Protein AF-A0A2L2YSW9-F1 (afdb_monomer)

Radius of gyration: 30.56 Å; Cα contacts (8 Å, |Δi|>4): 186; chains: 1; bounding box: 54×76×82 Å

Nearest PDB structures (foldseek):
  2oqb-assembly1_B  TM=3.984E-01  e=2.632E-01  Rattus norvegicus
  7ypu-assembly1_A  TM=4.331E-01  e=6.902E-01  Streptomyces lavendulae subsp. lavendulae
  4oo1-assembly1_A  TM=5.227E-01  e=3.305E+00  Saccharomyces cerevisiae S288C
  5okz-assembly1_g  TM=4.848E-01  e=4.467E+00  Saccharomyces cerevisiae S2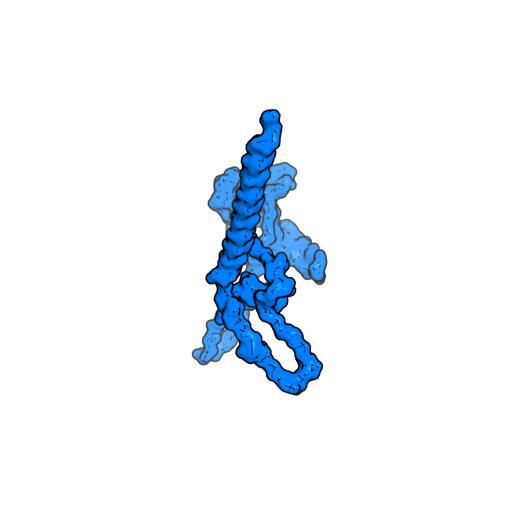88C
  5okz-assembly3_M  TM=4.855E-01  e=8.666E+00  Saccharomyces cerevisiae S288C

Solvent-accessible surface area (backbone atoms only — not comparable to full-atom values): 13646 Å² total; per-residue (Å²): 142,65,76,75,58,53,58,56,50,50,54,52,50,54,52,51,52,51,51,50,51,51,52,52,52,51,50,53,51,49,56,50,47,64,64,57,75,76,46,85,65,80,73,65,49,58,68,78,78,56,61,84,63,96,82,58,92,75,76,80,88,87,71,63,77,78,38,79,90,50,55,88,76,64,72,86,75,74,82,84,77,82,70,84,87,67,84,71,43,60,49,69,47,98,88,36,30,38,31,66,33,62,69,50,29,51,76,72,73,49,56,78,91,76,54,51,41,32,35,22,43,55,45,77,78,56,98,88,43,73,46,74,50,74,79,39,73,62,40,89,94,36,32,81,54,93,60,47,36,34,41,38,44,29,26,50,100,86,66,50,75,80,46,72,49,76,47,79,46,86,76,85,71,88,73,79,67,84,77,59,96,82,67,85,86,75,91,82,84,87,84,87,76,82,94,68,52,70,54,54,41,54,70,76,38,53,83,77,70,109

Structure (mmCIF, N/CA/C/O backbone):
data_AF-A0A2L2YSW9-F1
#
_entry.id   AF-A0A2L2YSW9-F1
#
loop_
_atom_site.group_PDB
_atom_site.id
_atom_site.type_symbol
_atom_site.label_atom_id
_atom_site.label_alt_id
_atom_site.label_comp_id
_atom_site.label_asym_id
_atom_site.label_entity_id
_atom_site.label_seq_id
_atom_site.pdbx_PDB_ins_code
_atom_site.Cartn_x
_atom_site.Cartn_y
_atom_site.Cartn_z
_atom_site.occupancy
_atom_site.B_iso_or_equiv
_atom_site.auth_seq_id
_atom_site.auth_comp_id
_atom_site.auth_asym_id
_atom_site.auth_atom_id
_atom_site.pdbx_PDB_model_num
ATOM 1 N N . MET A 1 1 ? -5.307 52.238 -57.934 1.00 49.94 1 MET A N 1
ATOM 2 C CA . MET A 1 1 ? -4.487 52.369 -56.704 1.00 49.94 1 MET A CA 1
ATOM 3 C C . MET A 1 1 ? -4.610 51.153 -55.755 1.00 49.94 1 MET A C 1
ATOM 5 O O . MET A 1 1 ? -4.386 51.302 -54.567 1.00 49.94 1 MET A O 1
ATOM 9 N N . PHE A 1 2 ? -4.887 49.930 -56.247 1.00 52.72 2 PHE A N 1
ATOM 10 C CA . PHE A 1 2 ? -5.103 48.742 -55.385 1.00 52.72 2 PHE A CA 1
ATOM 11 C C . PHE A 1 2 ? -3.984 47.675 -55.437 1.00 52.72 2 PHE A C 1
ATOM 13 O O . PHE A 1 2 ? -3.803 46.922 -54.486 1.00 52.72 2 PHE A O 1
ATOM 20 N N . ALA A 1 3 ? -3.151 47.644 -56.484 1.00 54.22 3 ALA A N 1
ATOM 21 C CA . ALA A 1 3 ? -2.161 46.572 -56.685 1.00 54.22 3 ALA A CA 1
ATOM 22 C C . ALA A 1 3 ? -0.927 46.626 -55.751 1.00 54.22 3 ALA A C 1
ATOM 24 O O . ALA A 1 3 ? -0.241 45.622 -55.561 1.00 54.22 3 ALA A O 1
ATOM 25 N N . ARG A 1 4 ? -0.622 47.787 -55.151 1.00 53.97 4 ARG A N 1
ATOM 26 C CA . ARG A 1 4 ? 0.590 47.981 -54.323 1.00 53.97 4 ARG A CA 1
ATOM 27 C C . ARG A 1 4 ? 0.416 47.497 -52.876 1.00 53.97 4 ARG A C 1
ATOM 29 O O . ARG A 1 4 ? 1.408 47.202 -52.216 1.00 53.97 4 ARG A O 1
ATOM 36 N N . SER A 1 5 ? -0.831 47.384 -52.412 1.00 63.12 5 SER A N 1
ATOM 37 C CA . SER A 1 5 ? -1.176 46.894 -51.069 1.00 63.12 5 SER A CA 1
ATOM 38 C C . SER A 1 5 ? -1.061 45.367 -50.978 1.00 63.12 5 SER A C 1
ATOM 40 O O . SER A 1 5 ? -0.523 44.826 -50.014 1.00 63.12 5 SER A O 1
ATOM 42 N N . TRP A 1 6 ? -1.451 44.664 -52.045 1.00 65.38 6 TRP A N 1
ATOM 43 C CA . TRP A 1 6 ? -1.539 43.204 -52.035 1.00 65.38 6 TRP A CA 1
ATOM 44 C C . TRP A 1 6 ? -0.172 42.509 -52.007 1.00 65.38 6 TRP A C 1
ATOM 46 O O . TRP A 1 6 ? 0.003 41.522 -51.302 1.00 65.38 6 TRP A O 1
ATOM 56 N N . LYS A 1 7 ? 0.841 43.081 -52.677 1.00 75.12 7 LYS A N 1
ATOM 57 C CA . LYS A 1 7 ? 2.224 42.573 -52.612 1.00 75.12 7 LYS A CA 1
ATOM 58 C C . LYS A 1 7 ? 2.823 42.687 -51.208 1.00 75.12 7 LYS A C 1
ATOM 60 O O . LYS A 1 7 ? 3.501 41.769 -50.767 1.00 75.12 7 LYS A O 1
ATOM 65 N N . LYS A 1 8 ? 2.553 43.786 -50.492 1.00 77.31 8 LYS A N 1
ATOM 66 C CA . LYS A 1 8 ? 3.005 43.949 -49.100 1.00 77.31 8 LYS A CA 1
ATOM 67 C C . LYS A 1 8 ? 2.305 42.950 -48.181 1.00 77.31 8 LYS A C 1
ATOM 69 O O . LYS A 1 8 ? 2.959 42.344 -47.344 1.00 77.31 8 LYS A O 1
ATOM 74 N N . TRP A 1 9 ? 1.005 42.747 -48.376 1.00 79.12 9 TRP A N 1
ATOM 75 C CA . TRP A 1 9 ? 0.229 41.776 -47.609 1.00 79.12 9 TRP A CA 1
ATOM 76 C C . TRP A 1 9 ? 0.709 40.333 -47.837 1.00 79.12 9 TRP A C 1
ATOM 78 O O . TRP A 1 9 ? 0.943 39.616 -46.872 1.00 79.12 9 TRP A O 1
ATOM 88 N N . MET A 1 10 ? 0.981 39.943 -49.087 1.00 81.19 10 MET A N 1
ATOM 89 C CA . MET A 1 10 ? 1.541 38.627 -49.432 1.00 81.19 10 MET A CA 1
ATOM 90 C C . MET A 1 10 ? 2.895 38.367 -48.759 1.00 81.19 10 MET A C 1
ATOM 92 O O . MET A 1 10 ? 3.096 37.292 -48.204 1.00 81.19 10 MET A O 1
ATOM 96 N N . VAL A 1 11 ? 3.801 39.355 -48.746 1.00 86.50 11 VAL A N 1
ATOM 97 C CA . VAL A 1 11 ? 5.114 39.226 -48.084 1.00 86.50 11 VAL A CA 1
ATOM 98 C C . VAL A 1 11 ? 4.958 39.026 -46.573 1.00 86.50 11 VAL A C 1
ATOM 100 O O . VAL A 1 11 ? 5.616 38.160 -45.995 1.00 86.50 11 VAL A O 1
ATOM 103 N N . TRP A 1 12 ? 4.045 39.768 -45.939 1.00 87.50 12 TRP A N 1
ATOM 104 C CA . TRP A 1 12 ? 3.737 39.598 -44.517 1.00 87.50 12 TRP A CA 1
ATOM 105 C C . TRP A 1 12 ? 3.139 38.226 -44.206 1.00 87.50 12 TRP A C 1
ATOM 107 O O . TRP A 1 12 ? 3.541 37.609 -43.222 1.00 87.50 12 TRP A O 1
ATOM 117 N N . VAL A 1 13 ? 2.247 37.715 -45.059 1.00 88.69 13 VAL A N 1
ATOM 118 C CA . VAL A 1 13 ? 1.671 36.372 -44.903 1.00 88.69 13 VAL A CA 1
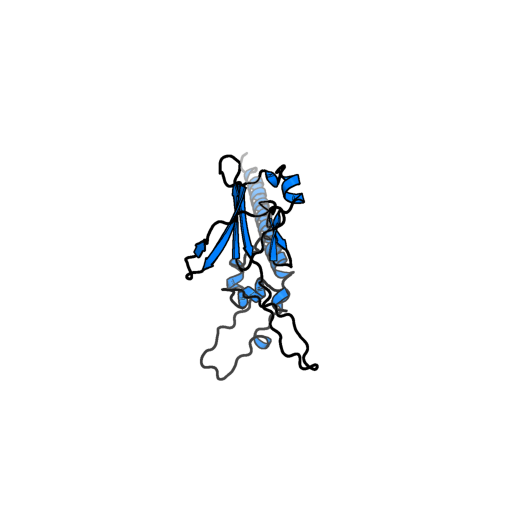ATOM 119 C C . VAL A 1 13 ? 2.756 35.302 -45.023 1.00 88.69 13 VAL A C 1
ATOM 121 O O . VAL A 1 13 ? 2.861 34.467 -44.132 1.00 88.69 13 VAL A O 1
ATOM 124 N N . THR A 1 14 ? 3.623 35.359 -46.042 1.00 87.94 14 THR A N 1
ATOM 125 C CA . THR A 1 14 ? 4.707 34.371 -46.204 1.00 87.94 14 THR A CA 1
ATOM 126 C C . THR A 1 14 ? 5.713 34.397 -45.055 1.00 87.94 14 THR A C 1
ATOM 128 O O . THR A 1 14 ? 6.215 33.354 -44.632 1.00 87.94 14 THR A O 1
ATOM 131 N N . PHE A 1 15 ? 5.996 35.586 -44.518 1.00 92.62 15 PHE A N 1
ATOM 132 C CA . PHE A 1 15 ? 6.890 35.742 -43.377 1.00 92.62 15 PHE A CA 1
ATOM 133 C C . PHE A 1 15 ? 6.254 35.183 -42.100 1.00 92.62 15 PHE A C 1
ATOM 135 O O . PHE A 1 15 ? 6.895 34.426 -41.374 1.00 92.62 15 PHE A O 1
ATOM 142 N N . ALA A 1 16 ? 4.968 35.469 -41.873 1.00 90.69 16 ALA A N 1
ATOM 143 C CA . ALA A 1 16 ? 4.219 34.938 -40.742 1.00 90.69 16 ALA A CA 1
ATOM 144 C C . ALA A 1 16 ? 4.103 33.406 -40.794 1.00 90.69 16 ALA A C 1
ATOM 146 O O . ALA A 1 16 ? 4.338 32.759 -39.777 1.00 90.69 16 ALA A O 1
ATOM 147 N N . THR A 1 17 ? 3.821 32.809 -41.960 1.00 91.50 17 THR A N 1
ATOM 148 C CA . THR A 1 17 ? 3.765 31.343 -42.104 1.00 91.50 17 THR A CA 1
ATOM 149 C C . THR A 1 17 ? 5.134 30.690 -41.917 1.00 91.50 17 THR A C 1
ATOM 151 O O . THR A 1 17 ? 5.236 29.639 -41.292 1.00 91.50 17 THR A O 1
ATOM 154 N N . SER A 1 18 ? 6.209 31.311 -42.411 1.00 93.94 18 SER A N 1
ATOM 155 C CA . SER A 1 18 ? 7.569 30.804 -42.190 1.00 93.94 18 SER A CA 1
ATOM 156 C C . SER A 1 18 ? 7.927 30.820 -40.699 1.00 93.94 18 SER A C 1
ATOM 158 O O . SER A 1 18 ? 8.368 29.811 -40.152 1.00 93.94 18 SER A O 1
ATOM 160 N N . ILE A 1 19 ? 7.620 31.915 -39.998 1.00 93.75 19 ILE A N 1
ATOM 161 C CA . ILE A 1 19 ? 7.839 32.021 -38.551 1.00 93.75 19 ILE A CA 1
ATOM 162 C C . ILE A 1 19 ? 7.016 30.989 -37.778 1.00 93.75 19 ILE A C 1
ATOM 164 O O . ILE A 1 19 ? 7.560 30.332 -36.893 1.00 93.75 19 ILE A O 1
ATOM 168 N N . THR A 1 20 ? 5.733 30.800 -38.097 1.00 90.62 20 THR A N 1
ATOM 169 C CA . THR A 1 20 ? 4.913 29.811 -37.384 1.00 90.62 20 THR A CA 1
ATOM 170 C C . THR A 1 20 ? 5.403 28.390 -37.630 1.00 90.62 20 THR A C 1
ATOM 172 O O . THR A 1 20 ? 5.497 27.624 -36.673 1.00 90.62 20 THR A O 1
ATOM 175 N N . THR A 1 21 ? 5.800 28.041 -38.860 1.00 91.75 21 THR A N 1
ATOM 176 C CA . THR A 1 21 ? 6.414 26.729 -39.127 1.00 91.75 21 THR A CA 1
ATOM 177 C C . THR A 1 21 ? 7.723 26.547 -38.362 1.00 91.75 21 THR A C 1
ATOM 179 O O . THR A 1 21 ? 7.891 25.508 -37.734 1.00 91.75 21 THR A O 1
ATOM 182 N N . LEU A 1 22 ? 8.599 27.557 -38.309 1.00 92.00 22 LEU A N 1
ATOM 183 C CA . LEU A 1 22 ? 9.840 27.515 -37.528 1.00 92.00 22 LEU A CA 1
ATOM 184 C C . LEU A 1 22 ? 9.583 27.366 -36.024 1.00 92.00 22 LEU A C 1
ATOM 186 O O . LEU A 1 22 ? 10.277 26.592 -35.370 1.00 92.00 22 LEU A O 1
ATOM 190 N N . ILE A 1 23 ? 8.576 28.048 -35.472 1.00 89.50 23 ILE A N 1
ATOM 191 C CA . ILE A 1 23 ? 8.189 27.911 -34.059 1.00 89.50 23 ILE A CA 1
ATOM 192 C C . ILE A 1 23 ? 7.649 26.504 -33.781 1.00 89.50 23 ILE A C 1
ATOM 194 O O . ILE A 1 23 ? 8.025 25.893 -32.781 1.00 89.50 23 ILE A O 1
ATOM 198 N N . LEU A 1 24 ? 6.803 25.965 -34.664 1.00 86.38 24 LEU A N 1
ATOM 199 C CA . LEU A 1 24 ? 6.282 24.602 -34.536 1.00 86.38 24 LEU A CA 1
ATOM 200 C C . LEU A 1 24 ? 7.405 23.560 -34.626 1.00 86.38 24 LEU A C 1
ATOM 202 O O . LEU A 1 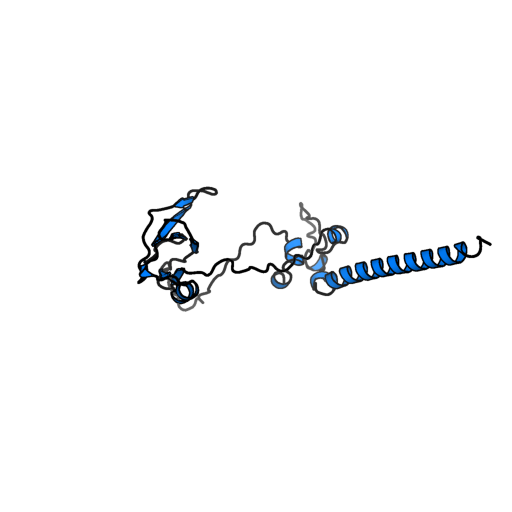24 ? 7.430 22.634 -33.818 1.00 86.38 24 LEU A O 1
ATOM 206 N N . LEU A 1 25 ? 8.363 23.742 -35.540 1.00 84.38 25 LEU A N 1
ATOM 207 C CA . LEU A 1 25 ? 9.528 22.865 -35.697 1.00 84.38 25 LEU A CA 1
ATOM 208 C C . LEU A 1 25 ? 10.485 22.968 -34.504 1.00 84.38 25 LEU A C 1
ATOM 210 O O . LEU A 1 25 ? 10.992 21.961 -34.021 1.00 84.38 25 LEU A O 1
ATOM 214 N N . HIS A 1 26 ? 10.708 24.172 -33.978 1.00 81.94 26 HIS A N 1
ATOM 215 C CA . HIS A 1 26 ? 11.532 24.368 -32.789 1.00 81.94 26 HIS A CA 1
ATOM 216 C C . HIS A 1 26 ? 10.891 23.732 -31.550 1.00 81.94 26 HIS A C 1
ATOM 218 O O . HIS A 1 26 ? 11.574 23.067 -30.773 1.00 81.94 26 HIS A O 1
ATOM 224 N N . ASN A 1 27 ? 9.574 23.880 -31.383 1.00 73.69 27 ASN A N 1
ATOM 225 C CA . ASN A 1 27 ? 8.848 23.269 -30.273 1.00 73.69 27 ASN A CA 1
ATOM 226 C C . ASN A 1 27 ? 8.794 21.741 -30.386 1.00 73.69 27 ASN A C 1
ATOM 228 O O . ASN A 1 27 ? 8.984 21.069 -29.372 1.00 73.69 27 ASN A O 1
ATOM 232 N N . SER A 1 28 ? 8.600 21.180 -31.584 1.00 69.88 28 SER A N 1
ATOM 233 C CA . SER A 1 28 ? 8.625 19.724 -31.782 1.00 69.88 28 SER A CA 1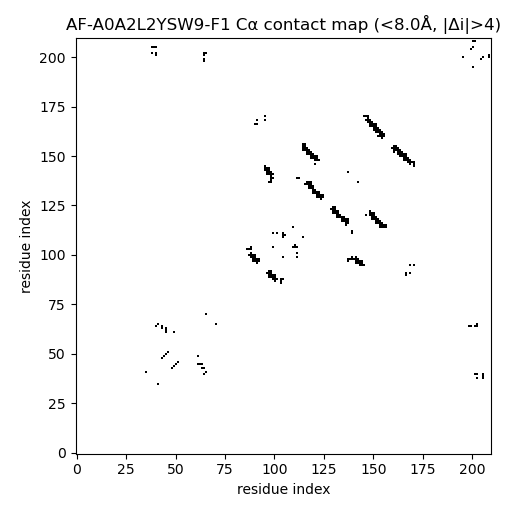
ATOM 234 C C . SER A 1 28 ? 10.018 19.140 -31.522 1.00 69.88 28 SER A C 1
ATOM 236 O O . SER A 1 28 ? 10.145 18.140 -30.814 1.00 69.88 28 SER A O 1
ATOM 238 N N . LEU A 1 29 ? 11.075 19.814 -31.989 1.00 67.00 29 LEU A N 1
ATOM 239 C CA . LEU A 1 29 ? 12.461 19.442 -31.700 1.00 67.00 29 LEU A CA 1
ATOM 240 C C . LEU A 1 29 ? 12.793 19.565 -30.207 1.00 67.00 29 LEU A C 1
ATOM 242 O O . LEU A 1 29 ? 13.495 18.713 -29.670 1.00 67.00 29 LEU A O 1
ATOM 246 N N . ARG A 1 30 ? 12.283 20.588 -29.510 1.00 61.78 30 ARG A N 1
ATOM 247 C CA . ARG A 1 30 ? 12.507 20.779 -28.068 1.00 61.78 30 ARG A CA 1
ATOM 248 C C . ARG A 1 30 ? 11.808 19.710 -27.225 1.00 61.78 30 ARG A C 1
ATOM 250 O O . ARG A 1 30 ? 12.421 19.210 -26.286 1.00 61.78 30 ARG A O 1
ATOM 257 N N . LEU A 1 31 ? 10.572 19.348 -27.577 1.00 58.72 31 LEU A N 1
ATOM 258 C CA . LEU A 1 31 ? 9.816 18.276 -26.919 1.00 58.72 31 LEU A CA 1
ATOM 259 C C . LEU A 1 31 ? 10.505 16.914 -27.107 1.00 58.72 31 LEU A C 1
ATOM 261 O O . LEU A 1 31 ? 10.657 16.155 -26.155 1.00 58.72 31 LEU A O 1
ATOM 265 N N . SER A 1 32 ? 10.993 16.645 -28.322 1.00 57.12 32 SER A N 1
ATOM 266 C CA . SER A 1 32 ? 11.820 15.471 -28.618 1.00 57.12 32 SER A CA 1
ATOM 267 C C . SER A 1 32 ? 13.107 15.476 -27.783 1.00 57.12 32 SER A C 1
ATOM 269 O O . SER A 1 32 ? 13.430 14.508 -27.098 1.00 57.12 32 SER A O 1
ATOM 271 N N . LYS A 1 33 ? 13.810 16.612 -27.733 1.00 51.66 33 LYS A N 1
ATOM 272 C CA . LYS A 1 33 ? 15.081 16.740 -27.015 1.00 51.66 33 LYS A CA 1
ATOM 273 C C . LYS A 1 33 ? 14.947 16.535 -25.497 1.00 51.66 33 LYS A C 1
ATOM 275 O O . LYS A 1 33 ? 15.837 15.923 -24.917 1.00 51.66 33 LYS A O 1
ATOM 280 N N . SER A 1 34 ? 13.859 16.967 -24.848 1.00 54.47 34 SER A N 1
ATOM 281 C CA . SER A 1 34 ? 13.664 16.681 -23.413 1.00 54.47 34 SER A CA 1
ATOM 282 C C . SER A 1 34 ? 13.397 15.202 -23.125 1.00 54.47 34 SER A C 1
ATOM 284 O O . SER A 1 34 ? 13.753 14.729 -22.056 1.00 54.47 34 SER A O 1
ATOM 286 N N . PHE A 1 35 ? 12.801 14.466 -24.067 1.00 55.91 35 PHE A N 1
ATOM 287 C CA . PHE A 1 35 ? 12.559 13.027 -23.929 1.00 55.91 35 PHE A CA 1
ATOM 288 C C . PHE A 1 35 ? 13.854 12.201 -24.032 1.00 55.91 35 PHE A C 1
ATOM 290 O O . PHE A 1 35 ? 14.035 11.226 -23.304 1.00 55.91 35 PHE A O 1
ATOM 297 N N . PHE A 1 36 ? 14.773 12.609 -24.913 1.00 52.19 36 PHE A N 1
ATOM 298 C CA . PHE A 1 36 ? 16.020 11.882 -25.158 1.00 52.19 36 PHE A CA 1
ATOM 299 C C . PHE A 1 36 ? 17.149 12.216 -24.170 1.00 52.19 36 PHE A C 1
ATOM 301 O O . PHE A 1 36 ? 17.983 11.364 -23.906 1.00 52.19 36 PHE A O 1
ATOM 308 N N . ILE A 1 37 ? 17.206 13.417 -23.588 1.00 49.22 37 ILE A N 1
ATOM 309 C CA . ILE A 1 37 ? 18.370 13.823 -22.772 1.00 49.22 37 ILE A CA 1
ATOM 310 C C . ILE A 1 37 ? 18.473 13.102 -21.412 1.00 49.22 37 ILE A C 1
ATOM 312 O O . ILE A 1 37 ? 19.562 13.053 -20.852 1.00 49.22 37 ILE A O 1
ATOM 316 N N . GLU A 1 38 ? 17.398 12.502 -20.895 1.00 54.47 38 GLU A N 1
ATOM 317 C CA . GLU A 1 38 ? 17.393 11.924 -19.537 1.00 54.47 38 GLU A CA 1
ATOM 318 C C . GLU A 1 38 ? 17.326 10.383 -19.497 1.00 54.47 38 GLU A C 1
ATOM 320 O O . GLU A 1 38 ? 17.317 9.792 -18.420 1.00 54.47 38 GLU A O 1
ATOM 325 N N . ASN A 1 39 ? 17.297 9.708 -20.654 1.00 59.47 39 ASN A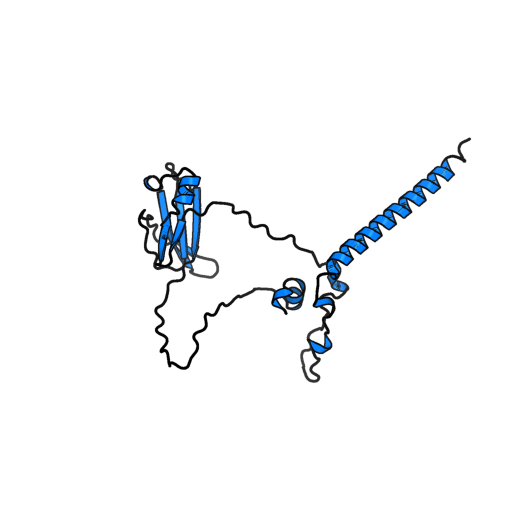 N 1
ATOM 326 C CA . ASN A 1 39 ? 17.226 8.246 -20.721 1.00 59.47 39 ASN A CA 1
ATOM 327 C C . ASN A 1 39 ? 18.591 7.628 -21.050 1.00 59.47 39 ASN A C 1
ATOM 329 O O . ASN A 1 39 ? 18.991 7.544 -22.211 1.00 59.47 39 ASN A O 1
ATOM 333 N N . ASP A 1 40 ? 19.259 7.087 -20.030 1.00 59.06 40 ASP A N 1
ATOM 334 C CA . ASP A 1 40 ? 20.516 6.325 -20.156 1.00 59.06 40 ASP A CA 1
ATOM 335 C C . ASP A 1 40 ? 20.416 5.089 -21.076 1.00 59.06 40 ASP A C 1
ATOM 337 O O . ASP A 1 40 ? 21.419 4.481 -21.443 1.00 59.06 40 ASP A O 1
ATOM 341 N N . PHE A 1 41 ? 19.2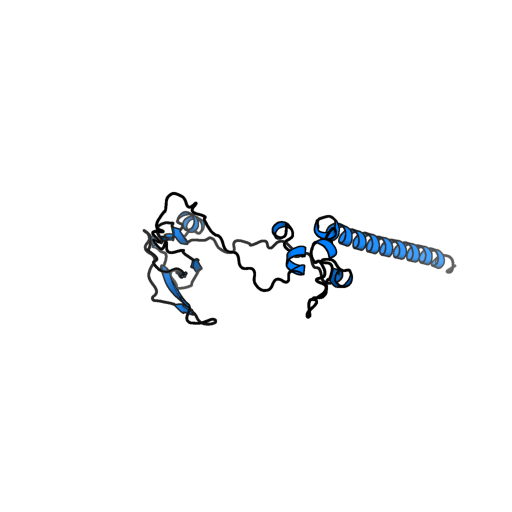02 4.733 -21.491 1.00 64.75 41 PHE A N 1
ATOM 342 C CA . PHE A 1 41 ? 18.886 3.611 -22.371 1.00 64.75 41 PHE A CA 1
ATOM 343 C C . PHE A 1 41 ? 18.914 3.947 -23.865 1.00 64.75 41 PHE A C 1
ATOM 345 O O . PHE A 1 41 ? 18.616 3.090 -24.692 1.00 64.75 41 PHE A O 1
ATOM 352 N N . LEU A 1 42 ? 19.323 5.161 -24.237 1.00 65.06 42 LEU A N 1
ATOM 353 C CA . LEU A 1 42 ? 19.751 5.457 -25.609 1.00 65.06 42 LEU A CA 1
ATOM 354 C C . LEU A 1 42 ? 20.963 4.623 -26.050 1.00 65.06 42 LEU A C 1
ATOM 356 O O . LEU A 1 42 ? 21.154 4.417 -27.243 1.00 65.06 42 LEU A O 1
ATOM 360 N N . TYR A 1 43 ? 21.756 4.127 -25.095 1.00 69.06 43 TYR A N 1
ATOM 361 C CA . TYR A 1 43 ? 22.930 3.280 -25.334 1.00 69.06 43 TYR A CA 1
ATOM 362 C C . TYR A 1 43 ? 22.614 1.780 -25.257 1.00 69.06 43 TYR A C 1
ATOM 364 O O . TYR A 1 43 ? 23.510 0.966 -25.034 1.00 69.06 43 TYR A O 1
ATOM 372 N N . TYR A 1 44 ? 21.341 1.405 -25.403 1.00 82.31 44 TYR A N 1
ATOM 373 C CA . TYR A 1 44 ? 20.915 0.015 -25.359 1.00 82.31 44 TYR A CA 1
ATOM 374 C C . TYR A 1 44 ? 21.455 -0.761 -26.569 1.00 82.31 44 TYR A C 1
ATOM 376 O O . TYR A 1 44 ? 20.937 -0.665 -27.683 1.00 82.31 44 TYR A O 1
ATOM 384 N N . ASP A 1 45 ? 22.505 -1.550 -26.350 1.00 87.31 45 ASP A N 1
ATOM 385 C CA . ASP A 1 45 ? 23.083 -2.401 -27.386 1.00 87.31 45 ASP A CA 1
ATOM 386 C C . ASP A 1 45 ? 22.366 -3.752 -27.419 1.00 87.31 45 ASP A C 1
ATOM 388 O O . ASP A 1 45 ? 22.627 -4.641 -26.607 1.00 87.31 45 ASP A O 1
ATOM 392 N N . LEU A 1 46 ? 21.492 -3.924 -28.413 1.00 88.00 46 LEU A N 1
ATOM 393 C CA . LEU A 1 46 ? 20.772 -5.176 -28.640 1.00 88.00 46 LEU A CA 1
ATOM 394 C C . LEU A 1 46 ? 21.718 -6.382 -28.702 1.00 88.00 46 LEU 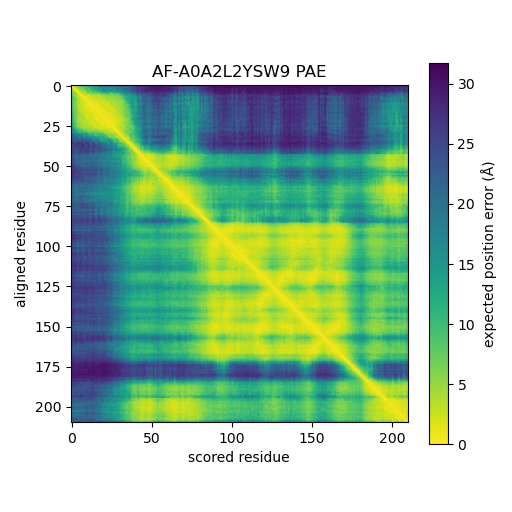A C 1
ATOM 396 O O . LEU A 1 46 ? 21.350 -7.455 -28.241 1.00 88.00 46 LEU A O 1
ATOM 400 N N . ASN A 1 47 ? 22.915 -6.266 -29.283 1.00 88.38 47 ASN A N 1
ATOM 401 C CA . ASN A 1 47 ? 23.824 -7.408 -29.457 1.00 88.38 47 ASN A CA 1
ATOM 402 C C . ASN A 1 47 ? 24.483 -7.843 -28.156 1.00 88.38 47 ASN A C 1
ATOM 404 O O . ASN A 1 47 ? 24.756 -9.031 -27.986 1.00 88.38 47 ASN A O 1
ATOM 408 N N . LYS A 1 48 ? 24.705 -6.894 -27.249 1.00 88.56 48 LYS A N 1
ATOM 409 C CA . LYS A 1 48 ? 25.246 -7.158 -25.921 1.00 88.56 48 LYS A CA 1
ATOM 410 C C . LYS A 1 48 ? 24.166 -7.653 -24.962 1.00 88.56 48 LYS A C 1
ATOM 412 O O . LYS A 1 48 ? 24.377 -8.637 -24.262 1.00 88.56 48 LYS A O 1
ATOM 417 N N . GLU A 1 49 ? 23.025 -6.973 -24.938 1.00 86.19 49 GLU A N 1
ATOM 418 C CA . GLU A 1 49 ? 21.940 -7.220 -23.983 1.00 86.19 49 GLU A CA 1
ATOM 419 C C . GLU A 1 49 ? 21.053 -8.407 -24.396 1.00 86.19 49 GLU A C 1
ATOM 421 O O . GLU A 1 49 ? 20.473 -9.084 -23.550 1.00 86.19 49 GLU A O 1
ATOM 426 N N . GLU A 1 50 ? 20.938 -8.666 -25.702 1.00 86.88 50 GLU A N 1
ATOM 427 C CA . GLU A 1 50 ? 20.108 -9.725 -26.286 1.00 86.88 50 GLU A CA 1
ATOM 428 C C . GLU A 1 50 ? 20.873 -10.483 -27.387 1.00 86.88 50 GLU A C 1
ATOM 430 O O . GLU A 1 50 ? 20.554 -10.357 -28.575 1.00 86.88 50 GLU A O 1
ATOM 435 N N . PRO A 1 51 ? 21.912 -11.261 -27.046 1.00 87.25 51 PRO A N 1
ATOM 436 C CA . PRO A 1 51 ? 22.694 -11.986 -28.039 1.00 87.25 51 PRO A CA 1
ATOM 437 C C . PRO A 1 51 ? 21.850 -13.050 -28.758 1.00 87.25 51 PRO A C 1
ATOM 439 O O . PRO A 1 51 ? 21.066 -13.781 -28.152 1.00 87.25 51 PRO A O 1
ATOM 442 N N . ILE A 1 52 ? 22.038 -13.173 -30.076 1.00 85.62 52 ILE A N 1
ATOM 443 C CA . ILE A 1 52 ? 21.345 -14.189 -30.878 1.00 85.62 52 ILE A CA 1
ATOM 444 C C . ILE A 1 52 ? 21.911 -15.570 -30.548 1.00 85.62 52 ILE A C 1
ATOM 446 O O . ILE A 1 52 ? 23.099 -15.835 -30.749 1.00 85.62 52 ILE A O 1
ATOM 450 N N . THR A 1 53 ? 21.038 -16.489 -30.140 1.00 86.31 53 THR A N 1
ATOM 451 C CA . THR A 1 53 ? 21.404 -17.896 -29.959 1.00 86.31 53 THR A CA 1
ATOM 452 C C . THR A 1 53 ? 21.166 -18.660 -31.261 1.00 86.31 53 THR A C 1
ATOM 454 O O . THR A 1 53 ? 20.026 -18.868 -31.673 1.00 86.31 53 THR A O 1
ATOM 457 N N . LYS A 1 54 ? 22.252 -19.097 -31.915 1.00 81.12 54 LYS A N 1
ATOM 458 C CA . LYS A 1 54 ? 22.241 -19.638 -33.291 1.00 81.12 54 LYS A CA 1
ATOM 459 C C . LYS A 1 54 ? 21.391 -20.904 -33.512 1.00 81.12 54 LYS A C 1
ATOM 461 O O . LYS A 1 54 ? 21.086 -21.200 -34.658 1.00 81.12 54 LYS A O 1
ATOM 466 N N . ASN A 1 55 ? 20.957 -21.593 -32.452 1.00 85.81 55 ASN A N 1
ATOM 467 C CA . ASN A 1 55 ? 20.198 -22.852 -32.532 1.00 85.81 55 ASN A CA 1
ATOM 468 C C . ASN A 1 55 ? 18.833 -22.807 -31.817 1.00 85.81 55 ASN A C 1
ATOM 470 O O . ASN A 1 55 ? 18.276 -23.853 -31.489 1.00 85.81 55 ASN A O 1
ATOM 474 N N . GLN A 1 56 ? 18.291 -21.620 -31.531 1.00 86.06 56 GLN A N 1
ATOM 475 C CA . GLN A 1 56 ? 16.945 -21.524 -30.963 1.00 86.06 56 GLN A CA 1
ATOM 476 C 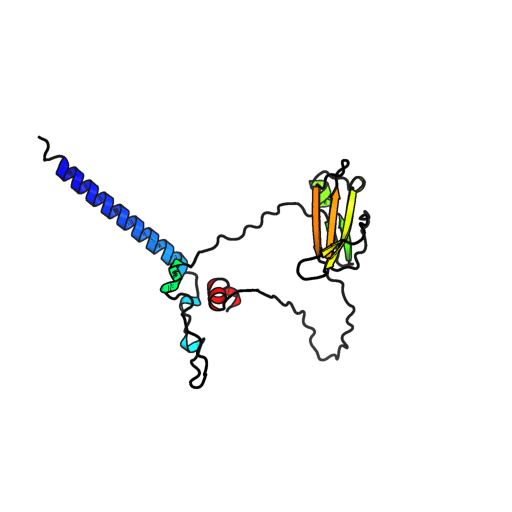C . GLN A 1 56 ? 15.875 -21.660 -32.049 1.00 86.06 56 GLN A C 1
ATOM 478 O O . GLN A 1 56 ? 15.919 -20.974 -33.068 1.00 86.06 56 GLN A O 1
ATOM 483 N N . THR A 1 57 ? 14.899 -22.535 -31.803 1.00 86.12 57 THR A N 1
ATOM 484 C CA . THR A 1 57 ? 13.733 -22.759 -32.673 1.00 86.12 57 THR A CA 1
ATOM 485 C C . THR A 1 57 ? 12.750 -21.592 -32.641 1.00 86.12 57 THR A C 1
ATOM 487 O O . THR A 1 57 ? 12.117 -21.301 -33.651 1.00 86.12 57 THR A O 1
ATOM 490 N N . CYS A 1 58 ? 12.641 -20.900 -31.502 1.00 85.44 58 CYS A N 1
ATOM 491 C CA . CYS A 1 58 ? 11.854 -19.681 -31.350 1.00 85.44 58 CYS A CA 1
ATOM 492 C C . CYS A 1 58 ? 12.794 -18.491 -31.148 1.00 85.44 58 CYS A C 1
ATOM 494 O O . CYS A 1 58 ? 13.476 -18.404 -30.127 1.00 85.44 58 CYS A O 1
ATOM 496 N N . GLN A 1 59 ? 12.833 -17.585 -32.125 1.00 83.25 59 GLN A N 1
ATOM 497 C CA . GLN A 1 59 ? 13.570 -16.329 -32.025 1.00 83.25 59 GLN A CA 1
ATOM 498 C C . GLN A 1 59 ? 12.583 -15.193 -31.779 1.00 83.25 59 GLN A C 1
ATOM 500 O O . GLN A 1 59 ? 11.749 -14.880 -32.629 1.00 83.25 59 GLN A O 1
ATOM 505 N N . LEU A 1 60 ? 12.679 -14.583 -30.600 1.00 83.12 60 LEU A N 1
ATOM 506 C CA . LEU A 1 60 ? 11.913 -13.387 -30.276 1.00 83.12 60 LEU A CA 1
ATOM 507 C C . LEU A 1 60 ? 12.406 -12.205 -31.128 1.00 83.12 60 LEU A C 1
ATOM 509 O O . LEU A 1 60 ? 13.614 -12.077 -31.356 1.00 83.12 60 LEU A O 1
ATOM 513 N N . PRO A 1 61 ? 11.502 -11.324 -31.591 1.00 85.75 61 PRO A N 1
ATOM 514 C CA . PRO A 1 61 ? 11.897 -10.121 -32.303 1.00 85.75 61 PRO A CA 1
ATOM 515 C C . PRO A 1 61 ? 12.687 -9.199 -31.369 1.00 85.75 61 PRO A C 1
ATOM 517 O O . PRO A 1 61 ? 12.230 -8.844 -30.283 1.00 85.75 61 PRO A O 1
ATOM 520 N N . ARG A 1 62 ? 13.876 -8.800 -31.821 1.00 88.69 62 ARG A N 1
ATOM 521 C CA . ARG A 1 62 ? 14.789 -7.909 -31.099 1.00 88.69 62 ARG A CA 1
ATOM 522 C C . ARG A 1 62 ? 14.515 -6.479 -31.533 1.00 88.69 62 ARG A C 1
ATOM 524 O O . ARG A 1 62 ? 14.940 -6.065 -32.610 1.00 88.69 62 ARG A O 1
ATOM 531 N N . VAL A 1 63 ? 13.756 -5.752 -30.722 1.00 88.12 63 VAL A N 1
ATOM 532 C CA . VAL A 1 63 ? 13.345 -4.374 -31.011 1.00 88.12 63 VAL A CA 1
ATOM 533 C C . VAL A 1 63 ? 13.998 -3.448 -30.001 1.00 88.12 63 VAL A C 1
ATOM 535 O O . VAL A 1 63 ? 13.924 -3.681 -28.795 1.00 88.12 63 VAL A O 1
ATOM 538 N N . HIS A 1 64 ? 14.629 -2.381 -30.491 1.00 89.12 64 HIS A N 1
ATOM 539 C CA . HIS A 1 64 ? 15.239 -1.389 -29.618 1.00 89.12 64 HIS A CA 1
ATOM 540 C C . HIS A 1 64 ? 14.162 -0.765 -28.702 1.00 89.12 64 HIS A C 1
ATOM 542 O O . HIS A 1 64 ? 13.084 -0.410 -29.190 1.00 89.12 64 HIS A O 1
ATOM 548 N N . PRO A 1 65 ? 14.413 -0.575 -27.390 1.00 87.38 65 PRO A N 1
ATOM 549 C CA . PRO A 1 65 ? 13.424 -0.003 -26.476 1.00 87.38 65 PRO A CA 1
ATOM 550 C C . PRO A 1 65 ? 12.883 1.363 -26.911 1.00 87.38 65 PRO A C 1
ATOM 552 O O . PRO A 1 65 ? 11.768 1.698 -26.531 1.00 87.38 65 PRO A O 1
ATOM 555 N N . PHE A 1 66 ? 13.627 2.116 -27.724 1.00 86.12 66 PHE A N 1
ATOM 556 C CA . PHE A 1 66 ? 13.227 3.401 -28.315 1.00 86.12 66 PHE A CA 1
ATOM 557 C C . PHE A 1 66 ? 13.209 3.357 -29.847 1.00 86.12 66 PHE A C 1
ATOM 559 O O . PHE A 1 66 ? 13.645 4.301 -30.501 1.00 86.12 66 PHE A O 1
ATOM 566 N N . ASP A 1 67 ? 12.792 2.232 -30.428 1.00 87.88 67 ASP A N 1
ATOM 567 C CA . ASP A 1 67 ? 12.638 2.114 -31.877 1.00 87.88 67 ASP A CA 1
ATOM 568 C C . ASP A 1 67 ? 11.748 3.248 -32.435 1.00 87.88 67 ASP A C 1
ATOM 570 O O . ASP A 1 67 ? 10.705 3.544 -31.840 1.00 87.88 67 ASP A O 1
ATOM 574 N N . PRO A 1 68 ? 12.109 3.891 -33.564 1.00 86.56 68 PRO A N 1
ATOM 575 C CA . PRO A 1 68 ? 11.345 5.004 -34.125 1.00 86.56 68 PRO A CA 1
ATOM 576 C C . PRO A 1 68 ? 9.856 4.712 -34.331 1.00 86.56 68 PRO A C 1
ATOM 578 O O . PRO A 1 68 ? 9.035 5.619 -34.191 1.00 86.56 68 PRO A O 1
ATOM 581 N N . SER A 1 69 ? 9.501 3.456 -34.619 1.00 87.69 69 SER A N 1
ATOM 582 C CA . SER A 1 69 ? 8.116 3.029 -34.837 1.00 87.69 69 SER A CA 1
ATOM 583 C C . SER A 1 69 ? 7.222 3.185 -33.607 1.00 87.69 69 SER A C 1
ATOM 585 O O . SER A 1 69 ? 6.007 3.310 -33.761 1.00 87.69 69 SER A O 1
ATOM 587 N N . ILE A 1 70 ? 7.797 3.207 -32.398 1.00 84.81 70 ILE A N 1
ATOM 588 C CA . ILE A 1 70 ? 7.028 3.276 -31.153 1.00 84.81 70 ILE A CA 1
ATOM 589 C C . ILE A 1 70 ? 7.038 4.658 -30.490 1.00 84.81 70 ILE A C 1
ATOM 591 O O . ILE A 1 70 ? 6.239 4.903 -29.588 1.00 84.81 70 ILE A O 1
ATOM 595 N N . LEU A 1 71 ? 7.933 5.560 -30.914 1.00 82.94 71 LEU A N 1
ATOM 596 C CA . LEU A 1 71 ? 8.175 6.843 -30.241 1.00 82.94 71 LEU A CA 1
ATOM 597 C C . LEU A 1 71 ? 6.921 7.716 -30.157 1.00 82.94 71 LEU A C 1
ATOM 599 O O . LEU A 1 71 ? 6.722 8.414 -29.169 1.00 82.94 71 LEU A O 1
ATOM 603 N N . THR A 1 72 ? 6.059 7.652 -31.171 1.00 84.19 72 THR A N 1
ATOM 604 C CA . THR A 1 72 ? 4.794 8.397 -31.213 1.00 84.19 72 THR A CA 1
ATOM 605 C C . THR A 1 72 ? 3.779 7.921 -30.175 1.00 84.19 72 THR A C 1
ATOM 607 O O . THR A 1 72 ? 2.882 8.681 -29.820 1.00 84.19 72 THR A O 1
ATOM 610 N N . TYR A 1 73 ? 3.922 6.693 -29.670 1.00 83.38 73 TYR A N 1
ATOM 611 C CA . TYR A 1 73 ? 3.056 6.112 -28.642 1.00 83.38 73 TYR A CA 1
ATOM 612 C C . TYR A 1 73 ? 3.631 6.259 -27.229 1.00 83.38 73 TYR A C 1
ATOM 614 O O . TYR A 1 73 ? 2.966 5.908 -26.255 1.00 83.38 73 TYR A O 1
ATOM 622 N N . LEU A 1 74 ? 4.861 6.764 -27.090 1.00 82.12 74 LEU A N 1
ATOM 623 C CA . LEU A 1 74 ? 5.465 7.004 -25.786 1.00 82.12 74 LEU A CA 1
ATOM 624 C C . LEU A 1 74 ? 4.940 8.315 -25.204 1.00 82.12 74 LEU A C 1
ATOM 626 O O . LEU A 1 74 ? 5.208 9.402 -25.711 1.00 82.12 74 LEU A O 1
ATOM 630 N N . THR A 1 75 ? 4.204 8.207 -24.103 1.00 77.25 75 THR A N 1
ATOM 631 C CA . THR A 1 75 ? 3.675 9.355 -23.368 1.00 77.25 75 THR A CA 1
ATOM 632 C C . THR A 1 75 ? 4.384 9.502 -22.034 1.00 77.25 75 THR A C 1
ATOM 634 O O . THR A 1 75 ? 4.447 8.559 -21.245 1.00 77.25 75 THR A O 1
ATOM 637 N N . ILE A 1 76 ? 4.873 10.708 -21.743 1.00 73.62 76 ILE A N 1
ATOM 638 C CA . ILE A 1 76 ? 5.379 11.030 -20.409 1.00 73.62 76 ILE A CA 1
ATOM 639 C C . ILE A 1 76 ? 4.174 11.188 -19.489 1.00 73.62 76 ILE A C 1
ATOM 641 O O . ILE A 1 76 ? 3.411 12.155 -19.585 1.00 73.62 76 ILE A O 1
ATOM 645 N N . ASN A 1 77 ? 4.007 10.225 -18.590 1.00 73.75 77 ASN A N 1
ATOM 646 C CA . ASN A 1 77 ? 2.986 10.313 -17.564 1.00 73.75 77 ASN A CA 1
ATOM 647 C C . ASN A 1 77 ? 3.395 11.377 -16.545 1.00 73.75 77 ASN A C 1
ATOM 649 O O . ASN A 1 77 ? 4.533 11.414 -16.076 1.00 73.75 77 ASN A O 1
ATOM 653 N N . LYS A 1 78 ? 2.455 12.261 -16.200 1.00 81.12 78 LYS A N 1
ATOM 654 C CA . LYS A 1 78 ? 2.663 13.213 -15.106 1.00 81.12 78 LYS A CA 1
ATOM 655 C C . LYS A 1 78 ? 2.874 12.434 -13.804 1.00 81.12 78 LYS A C 1
ATOM 657 O O . LYS A 1 78 ? 2.252 11.382 -13.638 1.00 81.12 78 LYS A O 1
ATOM 662 N N . PRO A 1 79 ? 3.701 12.946 -12.875 1.00 80.50 79 PRO A N 1
ATOM 663 C CA . PRO A 1 79 ? 3.870 12.306 -11.582 1.00 80.50 79 PRO A CA 1
ATOM 664 C C . PRO A 1 79 ? 2.509 12.139 -10.906 1.00 80.50 79 PRO A C 1
ATOM 666 O O . PRO A 1 79 ? 1.670 13.048 -10.914 1.00 80.50 79 PRO A O 1
ATOM 669 N N . ILE A 1 80 ? 2.293 10.955 -10.338 1.00 80.75 80 ILE A N 1
ATOM 670 C CA . ILE A 1 80 ? 1.097 10.667 -9.558 1.00 80.75 80 ILE A CA 1
ATOM 671 C C . ILE A 1 80 ? 1.239 11.425 -8.239 1.00 80.75 80 ILE A C 1
ATOM 673 O O . ILE A 1 80 ? 1.931 10.992 -7.324 1.00 80.75 80 ILE A O 1
ATOM 677 N N . ASN A 1 81 ? 0.580 12.577 -8.148 1.00 83.81 81 ASN A N 1
ATOM 678 C CA . ASN A 1 81 ? 0.457 13.304 -6.893 1.00 83.81 81 ASN A CA 1
ATOM 679 C C . ASN A 1 81 ? -0.714 12.719 -6.100 1.00 83.81 81 ASN A C 1
ATOM 681 O O . ASN A 1 81 ? -1.867 13.128 -6.276 1.00 83.81 81 ASN A O 1
ATOM 685 N N . CYS A 1 82 ? -0.415 11.750 -5.236 1.00 79.12 82 CYS A N 1
ATOM 686 C CA . CYS A 1 82 ? -1.366 11.227 -4.263 1.00 79.12 82 CYS A CA 1
ATOM 687 C C . CYS A 1 82 ? -1.733 12.341 -3.276 1.00 79.12 82 CYS A C 1
ATOM 689 O O . CYS A 1 82 ? -0.959 12.672 -2.383 1.00 79.12 82 CYS A O 1
ATOM 691 N N . LYS A 1 83 ? -2.910 12.949 -3.442 1.00 79.94 83 LYS A N 1
ATOM 692 C CA . LYS A 1 83 ? -3.472 13.824 -2.409 1.00 79.94 83 LYS A CA 1
ATOM 693 C C . LYS A 1 83 ? -3.991 12.937 -1.284 1.00 79.94 83 LYS A C 1
ATOM 695 O O . LYS A 1 83 ? -4.822 12.069 -1.553 1.00 79.94 83 LYS A O 1
ATOM 700 N N . GLU A 1 84 ? -3.543 13.166 -0.055 1.00 74.69 84 GLU A N 1
ATOM 701 C CA . GLU A 1 84 ? -4.180 12.578 1.124 1.00 74.69 84 GLU A CA 1
ATOM 702 C C . GLU A 1 84 ? -5.632 13.063 1.164 1.00 74.69 84 GLU A C 1
ATOM 704 O O . GLU A 1 84 ? -5.911 14.234 1.416 1.00 74.69 84 GLU A O 1
ATOM 709 N N . ARG A 1 85 ? -6.569 12.184 0.792 1.00 70.19 85 ARG A N 1
ATOM 710 C CA . ARG A 1 85 ? -7.988 12.553 0.693 1.00 70.19 85 ARG A CA 1
ATOM 711 C C . ARG A 1 85 ? -8.642 12.656 2.067 1.00 70.19 85 ARG A C 1
ATOM 713 O O . ARG A 1 85 ? -9.591 13.417 2.214 1.00 70.19 85 ARG A O 1
ATOM 720 N N . PHE A 1 86 ? -8.136 11.910 3.048 1.00 79.81 86 PHE A N 1
ATOM 721 C CA . PHE A 1 86 ? -8.692 11.830 4.394 1.00 79.81 86 PHE A CA 1
ATOM 722 C C . PHE A 1 86 ? -7.572 11.609 5.410 1.00 79.81 86 PHE A C 1
ATOM 724 O O . PHE A 1 86 ? -6.619 10.884 5.133 1.00 79.81 86 PHE A O 1
ATOM 731 N N . VAL A 1 87 ? -7.705 12.218 6.590 1.00 87.94 87 VAL A N 1
ATOM 732 C CA . VAL A 1 87 ? -6.772 12.005 7.700 1.00 87.94 87 VAL A CA 1
ATOM 733 C C . VAL A 1 87 ? -7.007 10.612 8.284 1.00 87.94 87 VAL A C 1
ATOM 735 O O . VAL A 1 87 ? -8.136 10.240 8.607 1.00 87.94 87 VAL A O 1
ATOM 738 N N . THR A 1 88 ? -5.938 9.839 8.445 1.00 91.56 88 THR A N 1
ATOM 739 C CA . THR A 1 88 ? -5.997 8.495 9.024 1.00 91.56 88 THR A CA 1
ATOM 740 C C . THR A 1 88 ? -6.230 8.567 10.538 1.00 91.56 88 THR A C 1
ATOM 742 O O . THR A 1 88 ? -5.319 8.882 11.305 1.00 91.56 88 THR A O 1
ATOM 745 N N . ILE A 1 89 ? -7.460 8.275 10.979 1.00 94.44 89 ILE A N 1
ATOM 746 C CA . ILE A 1 89 ? -7.866 8.361 12.397 1.00 94.44 89 ILE A CA 1
ATOM 747 C C . ILE A 1 89 ? -7.712 7.053 13.182 1.00 94.44 89 ILE A C 1
ATOM 749 O O . ILE A 1 89 ? -7.907 7.048 14.395 1.00 94.44 89 ILE A O 1
ATOM 753 N N . THR A 1 90 ? -7.370 5.949 12.519 1.00 95.69 90 THR A N 1
ATOM 754 C CA . THR A 1 90 ? -7.086 4.658 13.164 1.00 95.69 90 THR A CA 1
ATOM 755 C C . THR A 1 90 ? -5.801 4.065 12.612 1.00 95.69 90 THR A C 1
ATOM 757 O O . THR A 1 90 ? -5.454 4.343 11.470 1.00 95.69 90 THR A O 1
ATOM 760 N N . PHE A 1 91 ? -5.092 3.277 13.409 1.00 95.12 91 PHE A N 1
ATOM 761 C CA . PHE A 1 91 ? -3.880 2.564 13.004 1.00 95.12 91 PHE A CA 1
ATOM 762 C C . PHE A 1 91 ? -3.741 1.282 13.827 1.00 95.12 91 PHE A C 1
ATOM 764 O O . PHE A 1 91 ? -4.350 1.170 14.892 1.00 95.12 91 PHE A O 1
ATOM 771 N N . ILE A 1 92 ? -2.957 0.326 13.337 1.00 94.94 92 ILE A N 1
ATOM 772 C CA . ILE A 1 92 ? -2.570 -0.869 14.092 1.00 94.94 92 ILE A CA 1
ATOM 773 C C . ILE A 1 92 ? -1.127 -0.662 14.557 1.00 94.94 92 ILE A C 1
ATOM 775 O O . ILE A 1 92 ? -0.292 -0.247 13.754 1.00 94.94 92 ILE A O 1
ATOM 779 N N . ASP A 1 93 ? -0.865 -0.853 15.849 1.00 92.12 93 ASP A N 1
ATOM 780 C CA . ASP A 1 93 ? 0.483 -0.751 16.416 1.00 92.12 93 ASP A CA 1
ATOM 781 C C . ASP A 1 93 ? 1.308 -2.032 16.203 1.00 92.12 93 ASP A C 1
ATOM 783 O O . ASP A 1 93 ? 0.802 -3.045 15.716 1.00 92.12 93 ASP A O 1
ATOM 787 N N . ASP A 1 94 ? 2.587 -1.984 16.580 1.00 88.31 94 ASP A N 1
ATOM 788 C CA . ASP A 1 94 ? 3.521 -3.109 16.434 1.00 88.31 94 ASP A CA 1
ATOM 789 C C . ASP A 1 94 ? 3.120 -4.339 17.276 1.00 88.31 94 ASP A C 1
ATOM 791 O O . ASP A 1 94 ? 3.519 -5.463 16.972 1.00 88.31 94 ASP A O 1
ATOM 795 N N . ASP A 1 95 ? 2.296 -4.139 18.310 1.00 89.44 95 ASP A N 1
ATOM 796 C CA . ASP A 1 95 ? 1.749 -5.192 19.170 1.00 89.44 95 ASP A CA 1
ATOM 797 C C . ASP A 1 95 ? 0.448 -5.806 18.603 1.00 89.44 95 ASP A C 1
ATOM 799 O O . ASP A 1 95 ? -0.154 -6.698 19.217 1.00 89.44 95 ASP A O 1
ATOM 803 N N . GLY A 1 96 ? -0.013 -5.339 17.437 1.00 91.50 96 GLY A N 1
ATOM 804 C CA . GLY A 1 96 ? -1.227 -5.810 16.772 1.00 91.50 96 GLY A CA 1
ATOM 805 C C . GLY A 1 96 ? -2.525 -5.263 17.374 1.00 91.50 96 GLY A C 1
ATOM 806 O O . GLY A 1 96 ? -3.588 -5.876 17.237 1.00 91.50 96 GLY A O 1
ATOM 807 N N . PHE A 1 97 ? -2.485 -4.122 18.062 1.00 95.25 97 PHE A N 1
ATOM 808 C CA . PHE A 1 97 ? -3.666 -3.434 18.576 1.00 95.25 97 PHE A CA 1
ATOM 809 C C . PHE A 1 97 ? -4.124 -2.335 17.621 1.00 95.25 97 PHE A C 1
ATOM 811 O O . PHE A 1 97 ? -3.407 -1.380 17.331 1.00 95.25 97 PHE A O 1
ATOM 818 N N . LEU A 1 98 ? -5.388 -2.418 17.211 1.00 96.44 98 LEU A N 1
ATOM 819 C CA . LEU A 1 98 ? -6.094 -1.338 16.537 1.00 96.44 98 LEU A CA 1
ATOM 820 C C . LEU A 1 98 ? -6.392 -0.216 17.530 1.00 96.44 98 LEU A C 1
ATOM 822 O O . LEU A 1 98 ? -7.107 -0.427 18.513 1.00 96.44 98 LEU A O 1
ATOM 826 N N . ARG A 1 99 ? -5.888 0.984 17.247 1.00 96.00 99 ARG A N 1
ATOM 827 C CA . ARG A 1 99 ? -6.027 2.180 18.082 1.00 96.00 99 ARG A CA 1
ATOM 828 C C . ARG A 1 99 ? -6.516 3.377 17.286 1.00 96.00 99 ARG A C 1
ATOM 830 O O . ARG A 1 99 ? -6.400 3.445 16.063 1.00 96.00 99 ARG A O 1
ATOM 837 N N . TYR A 1 100 ? -7.028 4.359 18.019 1.00 95.94 100 TYR A N 1
ATOM 838 C CA . TYR A 1 100 ? -7.329 5.677 17.481 1.00 95.94 100 TYR A CA 1
ATOM 839 C C . TYR A 1 100 ? -6.079 6.552 17.443 1.00 95.94 100 TYR A C 1
ATOM 841 O O . TYR A 1 100 ? -5.343 6.659 18.424 1.00 95.94 100 TYR A O 1
ATOM 849 N N . ASN A 1 101 ? -5.891 7.265 16.338 1.00 95.25 101 ASN A N 1
ATOM 850 C CA . ASN A 1 101 ? -4.965 8.382 16.270 1.00 95.25 101 ASN A CA 1
ATOM 851 C C . ASN A 1 101 ? -5.624 9.607 16.921 1.00 95.25 101 ASN A C 1
ATOM 853 O O . ASN A 1 101 ? -6.364 10.358 16.283 1.00 95.25 101 ASN A O 1
ATOM 857 N N . LEU A 1 102 ? -5.370 9.792 18.217 1.00 93.19 102 LEU A N 1
ATOM 858 C CA . LEU A 1 102 ? -5.978 10.861 19.015 1.00 93.19 102 LEU A CA 1
ATOM 859 C C . LEU A 1 102 ? -5.619 12.261 18.494 1.00 93.19 102 LEU A C 1
ATOM 861 O O . LEU A 1 102 ? -6.453 13.164 18.537 1.00 93.19 102 LEU A O 1
ATOM 865 N N . THR A 1 103 ? -4.409 12.439 17.956 1.00 93.56 103 THR A N 1
ATOM 866 C CA . THR A 1 103 ? -3.974 13.706 17.354 1.00 93.56 103 THR A CA 1
ATOM 867 C C . THR A 1 103 ? -4.801 14.027 16.113 1.00 93.56 103 THR A C 1
ATOM 869 O O . THR A 1 103 ? -5.315 15.137 15.988 1.00 93.56 103 THR A O 1
ATOM 872 N N . ALA A 1 104 ? -4.996 13.041 15.234 1.00 93.25 104 ALA A N 1
ATOM 873 C CA . ALA A 1 104 ? -5.837 13.180 14.048 1.00 93.25 104 ALA A CA 1
ATOM 874 C C . ALA A 1 104 ? -7.302 13.471 14.405 1.00 93.25 104 ALA A C 1
ATOM 876 O O . ALA A 1 104 ? -7.911 14.369 13.828 1.00 93.25 104 ALA A O 1
ATOM 877 N N . LEU A 1 105 ? -7.860 12.764 15.391 1.00 92.12 105 LEU A N 1
ATOM 878 C CA . LEU A 1 105 ? -9.225 13.009 15.863 1.00 92.12 105 LEU A CA 1
ATOM 879 C C . LEU A 1 105 ? -9.400 14.423 16.421 1.00 92.12 105 LEU A C 1
ATOM 881 O O . LEU A 1 105 ? -10.372 15.097 16.081 1.00 92.12 105 LEU A O 1
ATOM 885 N N . LYS A 1 106 ? -8.434 14.901 17.215 1.00 91.62 106 LYS A N 1
ATOM 886 C CA . LYS A 1 106 ? -8.445 16.259 17.768 1.00 91.62 106 LYS A CA 1
ATOM 887 C C . LYS A 1 106 ? -8.382 17.324 16.672 1.00 91.62 106 LYS A C 1
ATOM 889 O O . LYS A 1 106 ? -9.105 18.311 16.762 1.00 91.62 106 LYS A O 1
ATOM 894 N N . LEU A 1 107 ? -7.565 17.117 15.635 1.00 91.44 107 LEU A N 1
ATOM 895 C CA . LEU A 1 107 ? -7.497 18.011 14.470 1.00 91.44 107 LEU A CA 1
ATOM 896 C C . LEU A 1 107 ? -8.832 18.092 13.719 1.00 91.44 107 LEU A C 1
ATOM 898 O O . LEU A 1 107 ? -9.183 19.150 13.206 1.00 91.44 107 LEU A O 1
ATOM 902 N N . LEU A 1 108 ? -9.585 16.994 13.689 1.00 89.50 108 LEU A N 1
ATOM 903 C CA . LEU A 1 108 ? -10.910 16.925 13.074 1.00 89.50 108 LEU A CA 1
ATOM 904 C C . LEU A 1 108 ? -12.053 17.359 14.012 1.00 89.50 108 LEU A C 1
ATOM 906 O O . LEU A 1 108 ? -13.206 17.379 13.588 1.00 89.50 108 LEU A O 1
ATOM 910 N N . GLY A 1 109 ? -11.762 17.695 15.273 1.00 90.19 109 GLY A N 1
ATOM 911 C CA . GLY A 1 109 ? -12.764 18.110 16.258 1.00 90.19 109 GLY A CA 1
ATOM 912 C C . GLY A 1 109 ? -13.618 16.972 16.832 1.00 90.19 109 GLY A C 1
ATOM 913 O O . GLY A 1 109 ? -14.675 17.237 17.404 1.00 90.19 109 GLY A O 1
ATOM 914 N N . TYR A 1 110 ? -13.182 15.715 16.702 1.00 89.56 110 TYR A N 1
ATOM 915 C CA . TYR A 1 110 ? -13.887 14.559 17.256 1.00 89.56 110 TYR A CA 1
ATOM 916 C C . TYR A 1 110 ? -13.358 14.169 18.640 1.00 89.56 110 TYR A C 1
ATOM 918 O O . TYR A 1 110 ? -12.152 14.095 18.874 1.00 89.56 110 TYR A O 1
ATOM 926 N N . ASP A 1 111 ? -14.284 13.855 19.547 1.00 88.25 111 ASP A N 1
ATOM 927 C CA . ASP A 1 111 ? -14.000 13.240 20.844 1.00 88.25 111 ASP A CA 1
ATOM 928 C C . ASP A 1 111 ? -14.119 11.718 20.721 1.00 88.25 111 ASP A C 1
ATOM 930 O O . ASP A 1 111 ? -15.178 11.197 20.358 1.00 88.25 111 ASP A O 1
ATOM 934 N N . VAL A 1 112 ? -13.040 11.008 21.057 1.00 87.62 112 VAL A N 1
ATOM 935 C CA . VAL A 1 112 ? -12.956 9.545 20.968 1.00 87.62 112 VAL A CA 1
ATOM 936 C C . VAL A 1 112 ? -14.068 8.839 21.746 1.00 87.62 112 VAL A C 1
ATOM 938 O O . VAL A 1 112 ? -14.565 7.805 21.308 1.00 87.62 112 VAL A O 1
ATOM 941 N N . ASN A 1 113 ? -14.529 9.424 22.854 1.00 86.44 113 ASN A N 1
ATOM 942 C CA . ASN A 1 113 ? -15.554 8.815 23.704 1.00 86.44 113 ASN A CA 1
ATOM 943 C C . ASN A 1 113 ? -16.958 8.868 23.086 1.00 86.44 113 ASN A C 1
ATOM 945 O O . ASN A 1 113 ? -17.842 8.114 23.490 1.00 86.44 113 ASN A O 1
ATOM 949 N N . LYS A 1 114 ? -17.172 9.760 22.113 1.00 85.62 114 LYS A N 1
ATOM 950 C CA . LYS A 1 114 ? -18.460 9.963 21.430 1.00 85.62 114 LYS A CA 1
ATOM 951 C C . LYS A 1 114 ? -18.513 9.291 20.060 1.00 85.62 114 LYS A C 1
ATOM 953 O O . LYS A 1 114 ? -19.556 9.316 19.410 1.00 85.62 114 LYS A O 1
ATOM 958 N N . LEU A 1 115 ? -17.404 8.706 19.614 1.00 86.19 115 LEU A N 1
ATOM 959 C CA . LEU A 1 115 ? -17.311 8.050 18.320 1.00 86.19 115 LEU A CA 1
ATOM 960 C C . LEU A 1 115 ? -17.961 6.670 18.337 1.00 86.19 115 LEU A C 1
ATOM 962 O O . LEU A 1 115 ? -17.766 5.863 19.248 1.00 86.19 115 LEU A O 1
ATOM 966 N N . GLN A 1 116 ? -18.702 6.386 17.271 1.00 91.75 116 GLN A N 1
ATOM 967 C CA . GLN A 1 116 ? -19.264 5.071 17.006 1.00 91.75 116 GLN A CA 1
ATOM 968 C C . GLN A 1 116 ? -18.460 4.408 15.893 1.00 91.75 116 GLN A C 1
ATOM 970 O O . GLN A 1 116 ? -18.837 4.461 14.724 1.00 91.75 116 GLN A O 1
ATOM 975 N N . CYS A 1 117 ? -17.329 3.807 16.263 1.00 95.06 117 CYS A N 1
ATOM 976 C CA . CYS A 1 117 ? -16.508 3.045 15.331 1.00 95.06 117 CYS A CA 1
ATOM 977 C C . CYS A 1 117 ? -16.526 1.553 15.647 1.00 95.06 117 CYS A C 1
ATOM 979 O O . CYS A 1 117 ? -16.461 1.129 16.808 1.00 95.06 117 CYS A O 1
ATOM 981 N N . SER A 1 118 ? -16.553 0.764 14.585 1.00 95.94 118 SER A N 1
ATOM 982 C CA . SER A 1 118 ? -16.416 -0.680 14.633 1.00 95.94 118 SER A CA 1
ATOM 983 C C . SER A 1 118 ? -15.435 -1.159 13.573 1.00 95.94 118 SER A C 1
ATOM 985 O O . SER A 1 118 ? -15.076 -0.430 12.645 1.00 95.94 118 SER A O 1
ATOM 987 N N . TYR A 1 119 ? -14.977 -2.392 13.742 1.00 97.19 119 TYR A N 1
ATOM 988 C CA . TYR A 1 119 ? -14.152 -3.085 12.774 1.00 97.19 119 TYR A CA 1
ATOM 989 C C . TYR A 1 119 ? -14.711 -4.477 12.492 1.00 97.19 119 TYR A C 1
ATOM 991 O O . TYR A 1 119 ? -15.340 -5.096 13.351 1.00 97.19 119 TYR A O 1
ATOM 999 N N . GLN A 1 120 ? -14.478 -4.951 11.277 1.00 97.25 120 GLN A N 1
ATOM 1000 C CA . GLN A 1 120 ? -14.863 -6.271 10.794 1.00 97.25 120 GLN A CA 1
ATOM 1001 C C . GLN A 1 120 ? -13.649 -6.939 10.167 1.00 97.25 120 GLN A C 1
ATOM 1003 O O . GLN A 1 120 ? -12.861 -6.288 9.485 1.00 97.25 120 GLN A O 1
ATOM 1008 N N . GLU A 1 121 ? -13.496 -8.236 10.390 1.00 96.12 121 GLU A N 1
ATOM 1009 C CA . GLU A 1 121 ? -12.513 -9.040 9.666 1.00 96.12 121 GLU A CA 1
ATOM 1010 C C . GLU A 1 121 ? -12.920 -9.170 8.197 1.00 96.12 121 GLU A C 1
ATOM 1012 O O . GLU A 1 121 ? -14.105 -9.322 7.900 1.00 96.12 121 GLU A O 1
ATOM 1017 N N . ILE A 1 122 ? -11.944 -9.111 7.290 1.00 96.31 122 ILE A N 1
ATOM 1018 C CA . ILE A 1 122 ? -12.158 -9.355 5.863 1.00 96.31 122 ILE A CA 1
ATOM 1019 C C . ILE A 1 122 ? -11.641 -10.755 5.542 1.00 96.31 122 ILE A C 1
ATOM 1021 O O . ILE A 1 122 ? -10.441 -11.010 5.628 1.00 96.31 122 ILE A O 1
ATOM 1025 N N . VAL A 1 123 ? -12.538 -11.649 5.131 1.00 93.81 123 VAL A N 1
ATOM 1026 C CA . VAL A 1 123 ? -12.203 -13.017 4.726 1.00 93.81 123 VAL A CA 1
ATOM 1027 C C . VAL A 1 123 ? -12.402 -13.149 3.221 1.00 93.81 123 VAL A C 1
ATOM 1029 O O . VAL A 1 123 ? -13.522 -13.053 2.718 1.00 93.81 123 VAL A O 1
ATOM 1032 N N . ARG A 1 124 ? -11.316 -13.384 2.481 1.00 92.56 124 ARG A N 1
ATOM 1033 C CA . ARG A 1 124 ? -11.386 -13.673 1.041 1.00 92.56 124 ARG A CA 1
ATOM 1034 C C . ARG A 1 124 ? -11.953 -15.079 0.832 1.00 92.56 124 ARG A C 1
ATOM 1036 O O . ARG A 1 124 ? -11.448 -16.031 1.424 1.00 92.56 124 ARG A O 1
ATOM 1043 N N . LYS A 1 125 ? -12.989 -15.211 0.000 1.00 93.94 125 LYS A N 1
ATOM 1044 C CA . LYS A 1 125 ? -13.570 -16.517 -0.364 1.00 93.94 125 LYS A CA 1
ATOM 1045 C C . LYS A 1 125 ? -13.066 -17.020 -1.703 1.00 93.94 125 LYS A C 1
ATOM 1047 O O . LYS A 1 125 ? -12.723 -18.190 -1.821 1.00 93.94 125 LYS A O 1
ATOM 1052 N N . ASP A 1 126 ? -12.992 -16.126 -2.678 1.00 93.38 126 ASP A N 1
ATOM 1053 C CA . ASP A 1 126 ? -12.480 -16.402 -4.015 1.00 93.38 126 ASP A CA 1
ATOM 1054 C C . ASP A 1 126 ? -11.872 -15.126 -4.622 1.00 93.38 126 ASP A C 1
ATOM 1056 O O . ASP A 1 126 ? -11.575 -14.162 -3.908 1.00 93.38 126 ASP A O 1
ATOM 1060 N N . ASP A 1 127 ? -11.642 -15.127 -5.935 1.00 89.94 127 ASP A N 1
ATOM 1061 C CA . ASP A 1 127 ? -10.994 -14.014 -6.623 1.00 89.94 127 ASP A CA 1
ATOM 1062 C C . ASP A 1 127 ? -11.820 -12.734 -6.712 1.00 89.94 127 ASP A C 1
ATOM 1064 O O . ASP A 1 127 ? -11.252 -11.647 -6.844 1.00 89.94 127 ASP A O 1
ATOM 1068 N N . PHE A 1 128 ? -13.137 -12.851 -6.579 1.00 93.44 128 PHE A N 1
ATOM 1069 C CA . PHE A 1 128 ? -14.090 -11.770 -6.787 1.00 93.44 128 PHE A CA 1
ATOM 1070 C C . PHE A 1 128 ? -14.924 -11.461 -5.540 1.00 93.44 128 PHE A C 1
ATOM 1072 O O . PHE A 1 128 ? -15.536 -10.395 -5.476 1.00 93.44 128 PHE A O 1
ATOM 1079 N N . ASN A 1 129 ? -14.925 -12.349 -4.541 1.00 94.06 129 ASN A N 1
ATOM 1080 C CA . ASN A 1 129 ? -15.783 -12.261 -3.368 1.00 94.06 129 ASN A CA 1
ATOM 1081 C C . ASN A 1 129 ? -14.995 -12.181 -2.053 1.00 94.06 129 ASN A C 1
ATOM 1083 O O . ASN A 1 129 ? -14.069 -12.954 -1.775 1.00 94.06 129 ASN A O 1
ATOM 1087 N N . VAL A 1 130 ? -15.442 -11.260 -1.199 1.00 94.81 130 VAL A N 1
ATOM 1088 C CA . VAL A 1 130 ? -14.985 -11.087 0.183 1.00 94.81 130 VAL A CA 1
ATOM 1089 C C . VAL A 1 130 ? -16.186 -11.118 1.120 1.00 94.81 130 VAL A C 1
ATOM 1091 O O . VAL A 1 130 ? -17.241 -10.566 0.813 1.00 94.81 130 VAL A O 1
ATOM 1094 N N . GLU A 1 131 ? -16.019 -11.751 2.273 1.00 95.50 131 GLU A N 1
ATOM 1095 C CA . GLU A 1 131 ? -16.998 -11.747 3.353 1.00 95.50 131 GLU A CA 1
ATOM 1096 C C . GLU A 1 131 ? -16.490 -10.903 4.518 1.00 95.50 131 GLU A C 1
ATOM 1098 O O . GLU A 1 131 ? -15.308 -10.941 4.868 1.00 95.50 131 GLU A O 1
ATOM 1103 N N . PHE A 1 132 ? -17.405 -10.156 5.133 1.00 96.12 132 PHE A N 1
ATOM 1104 C CA . PHE A 1 132 ? -17.126 -9.402 6.347 1.00 96.12 132 PHE A CA 1
ATOM 1105 C C . PHE A 1 132 ? -17.588 -10.197 7.562 1.00 96.12 132 PHE A C 1
ATOM 1107 O O . PHE A 1 132 ? -18.730 -10.653 7.623 1.00 96.12 132 PHE A O 1
ATOM 1114 N N . GLY A 1 133 ? -16.695 -10.336 8.536 1.00 94.31 133 GLY A N 1
ATOM 1115 C CA . GLY A 1 133 ? -17.002 -10.966 9.810 1.00 94.31 133 GLY A CA 1
ATOM 1116 C C . GLY A 1 133 ? -17.921 -10.121 10.698 1.00 94.31 133 GLY A C 1
ATOM 1117 O O . GLY A 1 133 ? -18.461 -9.076 10.314 1.00 94.31 133 GLY A O 1
ATOM 1118 N N . GLU A 1 134 ? -18.066 -10.569 11.942 1.00 95.44 134 GLU A N 1
ATOM 1119 C CA . GLU A 1 134 ? -18.838 -9.861 12.960 1.00 95.44 134 GLU A CA 1
ATOM 1120 C C . GLU A 1 134 ? -18.263 -8.461 13.238 1.00 95.44 134 GLU A C 1
ATOM 1122 O O . GLU A 1 134 ? -17.050 -8.279 13.375 1.00 95.44 134 GLU A O 1
ATOM 1127 N N . SER A 1 135 ? -19.154 -7.472 13.347 1.00 95.62 135 SER A N 1
ATOM 1128 C CA . SER A 1 135 ? -18.802 -6.087 13.664 1.00 95.62 135 SER A CA 1
ATOM 1129 C C . SER A 1 135 ? -18.474 -5.935 15.144 1.00 95.62 135 SER A C 1
ATOM 1131 O O . SER A 1 135 ? -19.339 -6.069 16.008 1.00 95.62 135 SER A O 1
ATOM 1133 N N . LYS A 1 136 ? -17.212 -5.625 15.442 1.00 96.06 136 LYS A N 1
ATOM 1134 C CA . LYS A 1 136 ? -16.690 -5.459 16.802 1.00 96.06 136 LYS A CA 1
ATOM 1135 C C . LYS A 1 136 ? -16.424 -3.988 17.081 1.00 96.06 136 LYS A C 1
ATOM 1137 O O . LYS A 1 136 ? -15.815 -3.292 16.273 1.00 96.06 136 LYS A O 1
ATOM 1142 N N . LYS A 1 137 ? -16.851 -3.489 18.242 1.00 95.38 137 LYS A N 1
ATOM 1143 C CA . LYS A 1 137 ? -16.574 -2.103 18.651 1.00 95.38 137 LYS A CA 1
ATOM 1144 C C . LYS A 1 137 ? -15.080 -1.919 18.939 1.00 95.38 137 LYS A C 1
ATOM 1146 O O . LYS A 1 137 ? -14.469 -2.762 19.595 1.00 95.38 137 LYS A O 1
ATOM 1151 N N . ILE A 1 138 ? -14.511 -0.800 18.495 1.00 95.19 138 ILE A N 1
ATOM 1152 C CA . ILE A 1 138 ? -13.123 -0.441 18.815 1.00 95.19 138 ILE A CA 1
ATOM 1153 C C . ILE A 1 138 ? -13.073 0.122 20.239 1.00 95.19 138 ILE A C 1
ATOM 1155 O O . ILE A 1 138 ? -13.774 1.084 20.566 1.00 95.19 138 ILE A O 1
ATOM 1159 N N . ASN A 1 139 ? -12.238 -0.471 21.088 1.00 93.75 139 ASN A N 1
ATOM 1160 C CA . ASN A 1 139 ? -12.001 0.012 22.443 1.00 93.75 139 ASN A CA 1
ATOM 1161 C C . ASN A 1 139 ? -11.087 1.248 22.416 1.00 93.75 139 ASN A C 1
ATOM 1163 O O . ASN A 1 139 ? -10.125 1.299 21.654 1.00 93.75 139 ASN A O 1
ATOM 1167 N N . VAL A 1 140 ? -11.350 2.226 23.286 1.00 90.12 140 VAL A N 1
ATOM 1168 C CA . VAL A 1 140 ? -10.549 3.457 23.404 1.00 90.12 140 VAL A CA 1
ATOM 1169 C C . VAL A 1 140 ? -9.092 3.140 23.760 1.00 90.12 140 VAL A C 1
ATOM 1171 O O . VAL A 1 140 ? -8.180 3.764 23.223 1.00 90.12 140 VAL A O 1
ATOM 1174 N N . ASN A 1 141 ? -8.866 2.112 24.585 1.00 90.75 141 ASN A N 1
ATOM 1175 C CA . ASN A 1 141 ? -7.521 1.654 24.959 1.00 90.75 141 ASN A CA 1
ATOM 1176 C C . ASN A 1 141 ? -6.848 0.772 23.892 1.00 90.75 141 ASN A C 1
ATOM 1178 O O . ASN A 1 141 ? -5.705 0.358 24.071 1.00 90.75 141 ASN A O 1
ATOM 1182 N N . GLY A 1 142 ? -7.546 0.497 22.791 1.00 93.38 142 GLY A N 1
ATOM 1183 C CA . GLY A 1 142 ? -7.109 -0.385 21.721 1.00 93.38 142 GLY A CA 1
ATOM 1184 C C . GLY A 1 142 ? -7.805 -1.745 21.738 1.00 93.38 142 GLY A C 1
ATOM 1185 O O . GLY A 1 142 ? -8.200 -2.266 22.785 1.00 93.38 142 GLY A O 1
ATOM 1186 N N . SER A 1 143 ? -7.959 -2.324 20.552 1.00 95.38 143 SER A N 1
ATOM 1187 C CA . SER A 1 143 ? -8.549 -3.646 20.336 1.00 95.38 143 SER A CA 1
ATOM 1188 C C . SER A 1 143 ? -7.530 -4.562 19.675 1.00 95.38 143 SER A C 1
ATOM 1190 O O . SER A 1 143 ? -7.021 -4.231 18.611 1.00 95.38 143 SER A O 1
ATOM 1192 N N . GLN A 1 144 ? -7.239 -5.711 20.289 1.00 93.94 144 GLN A N 1
ATOM 1193 C CA . GLN A 1 144 ? -6.303 -6.676 19.712 1.00 93.94 144 GLN A CA 1
ATOM 1194 C C . GLN A 1 144 ? -6.879 -7.264 18.418 1.00 93.94 144 GLN A C 1
ATOM 1196 O O . GLN A 1 144 ? -7.971 -7.837 18.425 1.00 93.94 144 GLN A O 1
ATOM 1201 N N . VAL A 1 145 ? -6.125 -7.154 17.329 1.00 93.19 145 VAL A N 1
ATOM 1202 C CA . VAL A 1 145 ? -6.461 -7.703 16.017 1.00 93.19 145 VAL A CA 1
ATOM 1203 C C . VAL A 1 145 ? -5.616 -8.951 15.793 1.00 93.19 145 VAL A C 1
ATOM 1205 O O . VAL A 1 145 ? -4.401 -8.938 15.954 1.00 93.19 145 VAL A O 1
ATOM 1208 N N . ARG A 1 146 ? -6.269 -10.063 15.455 1.00 90.12 146 ARG A N 1
ATOM 1209 C CA . ARG A 1 146 ? -5.610 -11.362 15.216 1.00 90.12 146 ARG A CA 1
ATOM 1210 C C . ARG A 1 146 ? -5.774 -11.837 13.777 1.00 90.12 146 ARG A C 1
ATOM 1212 O O . ARG A 1 146 ? -5.703 -13.029 13.509 1.00 90.12 146 ARG A O 1
ATOM 1219 N N . THR A 1 147 ? -6.063 -10.904 12.885 1.00 91.75 147 THR A N 1
ATOM 1220 C CA . THR A 1 147 ? -6.429 -11.148 11.493 1.00 91.75 147 THR A CA 1
ATOM 1221 C C . THR A 1 147 ? -5.607 -10.206 10.625 1.00 91.75 147 THR A C 1
ATOM 1223 O O . THR A 1 147 ? -5.202 -9.133 11.076 1.00 91.75 147 THR A O 1
ATOM 1226 N N . GLU A 1 148 ? -5.310 -10.615 9.398 1.00 91.44 148 GLU A N 1
ATOM 1227 C CA . GLU A 1 148 ? -4.412 -9.843 8.532 1.00 91.44 148 GLU A CA 1
ATOM 1228 C C . GLU A 1 148 ? -5.104 -8.621 7.934 1.00 91.44 148 GLU A C 1
ATOM 1230 O O . GLU A 1 148 ? -4.493 -7.569 7.769 1.00 91.44 148 GLU A O 1
ATOM 1235 N N . PHE A 1 149 ? -6.400 -8.744 7.650 1.00 95.19 149 PHE A N 1
ATOM 1236 C CA . PHE A 1 149 ? -7.187 -7.699 7.015 1.00 95.19 149 PHE A CA 1
ATOM 1237 C C . PHE A 1 149 ? -8.403 -7.369 7.868 1.00 95.19 149 PHE A C 1
ATOM 1239 O O . PHE A 1 149 ? -9.195 -8.246 8.227 1.00 95.19 149 PHE A O 1
ATOM 1246 N N . ILE A 1 150 ? -8.565 -6.085 8.175 1.00 96.69 150 ILE A N 1
ATOM 1247 C CA . ILE A 1 150 ? -9.770 -5.572 8.821 1.00 96.69 150 ILE A CA 1
ATOM 1248 C C . ILE A 1 150 ? -10.304 -4.353 8.081 1.00 96.69 150 ILE A C 1
ATOM 1250 O O . ILE A 1 150 ? -9.552 -3.518 7.580 1.00 96.69 150 ILE A O 1
ATOM 1254 N N . TYR A 1 151 ? -11.621 -4.230 8.061 1.00 97.00 151 TYR A N 1
ATOM 1255 C CA . TYR A 1 151 ? -12.332 -3.045 7.622 1.00 97.00 151 TYR A CA 1
ATOM 1256 C C . TYR A 1 151 ? -12.809 -2.270 8.844 1.00 97.00 151 TYR A C 1
ATOM 1258 O O . TYR A 1 151 ? -13.531 -2.811 9.677 1.00 97.00 151 TYR A O 1
ATOM 1266 N N . VAL A 1 152 ? -12.41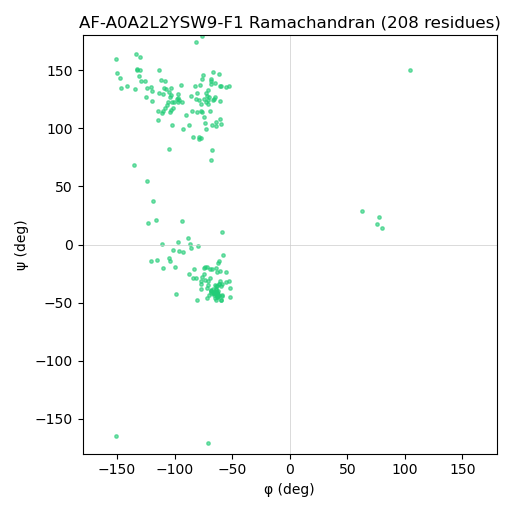3 -1.008 8.957 1.00 96.88 152 VAL A N 1
ATOM 1267 C CA . VAL A 1 152 ? -12.854 -0.084 10.003 1.00 96.88 152 VAL A CA 1
ATOM 1268 C C . VAL A 1 152 ? -13.887 0.865 9.422 1.00 96.88 152 VAL A C 1
ATOM 1270 O O . VAL A 1 152 ? -13.661 1.441 8.360 1.00 96.88 152 VAL A O 1
ATOM 1273 N N . SER A 1 153 ? -14.980 1.082 10.152 1.00 95.88 153 SER A N 1
ATOM 1274 C CA . SER A 1 153 ? -16.002 2.073 9.819 1.00 95.88 153 SER A CA 1
ATOM 1275 C C . SER A 1 153 ? -16.395 2.883 11.050 1.00 95.88 153 SER A C 1
ATOM 1277 O O . SER A 1 153 ? -16.643 2.327 12.121 1.00 95.88 153 SER A O 1
ATOM 1279 N N . CYS A 1 154 ? -16.463 4.202 10.895 1.00 93.94 154 CYS A N 1
ATOM 1280 C CA . CYS A 1 154 ? -16.905 5.134 11.920 1.00 93.94 154 CYS A CA 1
ATOM 1281 C C . CYS A 1 154 ? -18.126 5.913 11.446 1.00 93.94 154 CYS A C 1
ATOM 1283 O O . CYS A 1 154 ? -18.120 6.512 10.366 1.00 93.94 154 CYS A O 1
ATOM 1285 N N . HIS A 1 155 ? -19.137 5.967 12.305 1.00 91.50 155 HIS A N 1
ATOM 1286 C CA . HIS A 1 155 ? -20.393 6.652 12.054 1.00 91.50 155 HIS A CA 1
ATOM 1287 C C . HIS A 1 155 ? -20.559 7.843 12.998 1.00 91.50 155 HIS A C 1
ATOM 1289 O O . HIS A 1 155 ? -20.051 7.857 14.124 1.00 91.50 155 HIS A O 1
ATOM 1295 N N . ASN A 1 156 ? -21.264 8.865 12.521 1.00 85.62 156 ASN A N 1
ATOM 1296 C CA . ASN A 1 156 ? -21.701 9.969 13.365 1.00 85.62 156 ASN A CA 1
ATOM 1297 C C . ASN A 1 156 ? -22.909 9.553 14.231 1.00 85.62 156 ASN A C 1
ATOM 1299 O O . ASN A 1 156 ? -23.419 8.441 14.125 1.00 85.62 156 ASN A O 1
ATOM 1303 N N . PHE A 1 157 ? -23.404 10.467 15.066 1.00 83.06 157 PHE A N 1
ATOM 1304 C CA . PHE A 1 157 ? -24.542 10.214 15.963 1.00 83.06 157 PHE A CA 1
ATOM 1305 C C . PHE A 1 157 ? -25.865 9.873 15.246 1.00 83.06 157 PHE A C 1
ATOM 1307 O O . PHE A 1 157 ? -26.782 9.368 15.886 1.00 83.06 157 PHE A O 1
ATOM 1314 N N . VAL A 1 158 ? -25.970 10.147 13.940 1.00 85.62 158 VAL A N 1
ATOM 1315 C CA . VAL A 1 158 ? -27.130 9.825 13.085 1.00 85.62 158 VAL A CA 1
ATOM 1316 C C . VAL A 1 158 ? -26.901 8.516 12.308 1.00 85.62 158 VAL A C 1
ATOM 1318 O O . VAL A 1 158 ? -27.737 8.115 11.507 1.00 85.62 158 VAL A O 1
ATOM 1321 N N . GLY A 1 159 ? -25.769 7.834 12.515 1.00 84.75 159 GLY A N 1
ATOM 1322 C CA . GLY A 1 159 ? -25.433 6.589 11.822 1.00 84.75 159 GLY A CA 1
ATOM 1323 C C . GLY A 1 159 ? -24.873 6.773 10.408 1.00 84.75 159 GLY A C 1
ATOM 1324 O O . GLY A 1 159 ? -24.792 5.804 9.661 1.00 84.75 159 GLY A O 1
ATOM 1325 N N . ILE A 1 160 ? -24.470 7.985 10.012 1.00 87.56 160 ILE A N 1
ATOM 1326 C CA . ILE A 1 160 ? -23.868 8.240 8.692 1.00 87.56 160 ILE A CA 1
ATOM 1327 C C . ILE A 1 160 ? -22.358 7.963 8.764 1.00 87.56 160 ILE A C 1
ATOM 1329 O O . ILE A 1 160 ? -21.696 8.534 9.642 1.00 87.56 160 ILE A O 1
ATOM 1333 N N . PRO A 1 161 ? -21.788 7.131 7.866 1.00 90.38 161 PRO A N 1
ATOM 1334 C CA . PRO A 1 161 ? -20.358 6.848 7.858 1.00 90.38 161 PRO A CA 1
ATOM 1335 C C . PRO A 1 161 ? -19.578 8.087 7.410 1.00 90.38 161 PRO A C 1
ATOM 1337 O O . PRO A 1 161 ? -19.848 8.651 6.351 1.00 90.38 161 PRO A O 1
ATOM 1340 N N . PHE A 1 162 ? -18.601 8.510 8.211 1.00 91.19 162 PHE A N 1
ATOM 1341 C CA . PHE A 1 162 ? -17.723 9.643 7.878 1.00 91.19 162 PHE A CA 1
ATOM 1342 C C . PHE A 1 162 ? -16.259 9.222 7.691 1.00 91.19 162 PHE A C 1
ATOM 1344 O O . PHE A 1 162 ? -15.453 9.999 7.181 1.00 91.19 162 PHE A O 1
ATOM 1351 N N . TYR A 1 163 ? -15.909 8.004 8.106 1.00 93.25 163 TYR A N 1
ATOM 1352 C CA . TYR A 1 163 ? -14.586 7.428 7.918 1.00 93.25 163 TYR A CA 1
ATOM 1353 C C . TYR A 1 163 ? -14.694 5.923 7.702 1.00 93.25 163 TYR A C 1
ATOM 1355 O O . TYR A 1 163 ? -15.389 5.228 8.442 1.00 93.25 163 TYR A O 1
ATOM 1363 N N . SER A 1 164 ? -13.960 5.436 6.709 1.00 94.31 164 SER A N 1
ATOM 1364 C CA . SER A 1 164 ? -13.796 4.019 6.417 1.00 94.31 164 SER A CA 1
ATOM 1365 C C . SER A 1 164 ? -12.361 3.757 5.989 1.00 94.31 164 SER A C 1
ATOM 1367 O O . SER A 1 164 ? -11.826 4.520 5.181 1.00 94.31 164 SER A O 1
ATOM 1369 N N . ASN A 1 165 ? -11.745 2.690 6.489 1.00 94.81 165 ASN A N 1
ATOM 1370 C CA . ASN A 1 165 ? -10.403 2.308 6.065 1.00 94.81 165 ASN A CA 1
ATOM 1371 C C . ASN A 1 165 ? -10.184 0.798 6.154 1.00 94.81 165 ASN A C 1
ATOM 1373 O O . ASN A 1 165 ? -10.718 0.145 7.047 1.00 94.81 165 ASN A O 1
ATOM 1377 N N . VAL A 1 166 ? -9.368 0.265 5.249 1.00 95.19 166 VAL A N 1
ATOM 1378 C CA . VAL A 1 166 ? -8.880 -1.113 5.326 1.00 95.19 166 VAL A CA 1
ATOM 1379 C C . VAL A 1 166 ? -7.488 -1.074 5.937 1.00 95.19 166 VAL A C 1
ATOM 1381 O O . VAL A 1 166 ? -6.615 -0.367 5.439 1.00 95.19 166 VAL A O 1
ATOM 1384 N N . HIS A 1 167 ? -7.284 -1.831 7.010 1.00 95.06 167 HIS A N 1
ATOM 1385 C CA . HIS A 1 167 ? -5.959 -2.030 7.586 1.00 95.06 167 HIS A CA 1
ATOM 1386 C C . HIS A 1 167 ? -5.446 -3.413 7.229 1.00 95.06 167 HIS A C 1
ATOM 1388 O O . HIS A 1 167 ? -6.150 -4.407 7.414 1.00 95.06 167 HIS A O 1
ATOM 1394 N N . CYS A 1 168 ? -4.207 -3.442 6.750 1.00 92.69 168 CYS A N 1
ATOM 1395 C CA . CYS A 1 168 ? -3.445 -4.655 6.512 1.00 92.69 168 CYS A CA 1
ATOM 1396 C C . CYS A 1 168 ? -2.377 -4.744 7.604 1.00 92.69 168 CYS A C 1
ATOM 1398 O O . CYS A 1 168 ? -1.548 -3.842 7.727 1.00 92.69 168 CYS A O 1
ATOM 1400 N N . HIS A 1 169 ? -2.407 -5.805 8.398 1.00 88.88 169 HIS A N 1
ATOM 1401 C CA . HIS A 1 169 ? -1.477 -6.047 9.491 1.00 88.88 169 HIS A CA 1
ATOM 1402 C C . HIS A 1 169 ? -0.805 -7.403 9.307 1.00 88.88 169 HIS A C 1
ATOM 1404 O O . HIS A 1 169 ? -1.453 -8.407 9.021 1.00 88.88 169 HIS A O 1
ATOM 1410 N N . ILE A 1 170 ? 0.510 -7.429 9.498 1.00 84.25 170 ILE A N 1
ATOM 1411 C CA . ILE A 1 170 ? 1.291 -8.658 9.436 1.00 84.25 170 ILE A CA 1
ATOM 1412 C C . ILE A 1 170 ? 1.221 -9.306 10.810 1.00 84.25 170 ILE A C 1
ATOM 1414 O O . ILE A 1 170 ? 1.741 -8.758 11.775 1.00 84.25 170 ILE A O 1
ATOM 1418 N N . ILE A 1 171 ? 0.612 -10.485 10.903 1.00 84.00 171 ILE A N 1
ATOM 1419 C CA . ILE A 1 171 ? 0.633 -11.252 12.147 1.00 84.00 171 ILE A CA 1
ATOM 1420 C C . ILE A 1 171 ? 2.016 -11.901 12.264 1.00 84.00 171 ILE A C 1
ATOM 1422 O O . ILE A 1 171 ? 2.344 -12.764 11.442 1.00 84.00 171 ILE A O 1
ATOM 1426 N N . PRO A 1 172 ? 2.843 -11.534 13.261 1.00 72.06 172 PRO A N 1
ATOM 1427 C CA . PRO A 1 172 ? 4.143 -12.156 13.431 1.00 72.06 172 PRO A CA 1
ATOM 1428 C C . PRO A 1 172 ? 3.944 -13.634 13.763 1.00 72.06 172 PRO A C 1
ATOM 1430 O O . PRO A 1 172 ? 3.561 -14.014 14.871 1.00 72.06 172 PRO A O 1
ATOM 1433 N N . THR A 1 173 ? 4.214 -14.494 12.785 1.00 70.19 173 THR A N 1
ATOM 1434 C CA . THR A 1 173 ? 4.331 -15.924 13.043 1.00 70.19 173 THR A CA 1
ATOM 1435 C C . THR A 1 173 ? 5.647 -16.114 13.780 1.00 70.19 173 THR A C 1
ATOM 1437 O O . THR A 1 173 ? 6.697 -15.713 13.280 1.00 70.19 173 THR A O 1
ATOM 1440 N N . LYS A 1 174 ? 5.613 -16.707 14.979 1.00 64.19 174 LYS A N 1
ATOM 1441 C CA . LYS A 1 174 ? 6.828 -17.135 15.686 1.00 64.19 174 LYS A CA 1
ATOM 1442 C C . LYS A 1 174 ? 7.458 -18.295 14.917 1.00 64.19 174 LYS A C 1
ATOM 1444 O O . LYS A 1 174 ? 7.364 -19.445 15.332 1.00 64.19 174 LYS A O 1
ATOM 1449 N N . LEU A 1 175 ? 8.063 -18.010 13.771 1.00 60.78 175 LEU A N 1
ATOM 1450 C CA . LEU A 1 175 ? 8.905 -18.967 13.086 1.00 60.78 175 LEU A CA 1
ATOM 1451 C C . LEU A 1 175 ? 10.229 -18.975 13.849 1.00 60.78 175 LEU A C 1
ATOM 1453 O O . LEU A 1 175 ? 11.110 -18.152 13.615 1.00 60.78 175 LEU A O 1
ATOM 1457 N N . SER A 1 176 ? 10.346 -19.870 14.828 1.00 60.88 176 SER A N 1
ATOM 1458 C CA . SER A 1 176 ? 11.638 -20.221 15.407 1.00 60.88 176 SER A CA 1
ATOM 1459 C C . SER A 1 176 ? 12.430 -20.958 14.331 1.00 60.88 176 SER A C 1
ATOM 1461 O O . SER A 1 176 ? 12.422 -22.188 14.277 1.00 60.88 176 SER A O 1
ATOM 1463 N N . LEU A 1 177 ? 13.045 -20.210 13.416 1.00 63.53 177 LEU A N 1
ATOM 1464 C CA . LEU A 1 177 ? 14.037 -20.778 12.519 1.00 63.53 177 LEU A CA 1
ATOM 1465 C C . LEU A 1 177 ? 15.167 -21.318 13.408 1.00 63.53 177 LEU A C 1
ATOM 1467 O O . LEU A 1 177 ? 15.680 -20.554 14.231 1.00 63.53 177 LEU A O 1
ATOM 1471 N N . PRO A 1 178 ? 15.526 -22.611 13.314 1.00 59.97 178 PRO A N 1
ATOM 1472 C CA . PRO A 1 178 ? 16.688 -23.127 14.017 1.00 59.97 178 PRO A CA 1
ATOM 1473 C C . PRO A 1 178 ? 17.905 -22.356 13.508 1.00 59.97 178 PRO A C 1
ATOM 1475 O O . PRO A 1 178 ? 18.308 -22.473 12.352 1.00 59.97 178 PRO A O 1
ATOM 1478 N N . PHE A 1 179 ? 18.424 -21.481 14.363 1.00 62.81 179 PHE A N 1
ATOM 1479 C CA . PHE A 1 179 ? 19.591 -20.675 14.068 1.00 62.81 179 PHE A CA 1
ATOM 1480 C C . PHE A 1 179 ? 20.826 -21.558 14.247 1.00 62.81 179 PHE A C 1
ATOM 1482 O O . PHE A 1 179 ? 21.372 -21.658 15.344 1.00 62.81 179 PHE A O 1
ATOM 1489 N N . ASP A 1 180 ? 21.256 -22.218 13.172 1.00 62.97 180 ASP A N 1
ATOM 1490 C CA . ASP A 1 180 ? 22.638 -22.680 13.076 1.00 62.97 180 ASP A CA 1
ATOM 1491 C C . ASP A 1 180 ? 23.500 -21.426 12.934 1.00 62.97 180 ASP A C 1
ATOM 1493 O O . ASP A 1 180 ? 23.369 -20.689 11.955 1.00 62.97 180 ASP A O 1
ATOM 1497 N N . GLY A 1 181 ? 24.348 -21.157 13.931 1.00 64.06 181 GLY A N 1
ATOM 1498 C CA . GLY A 1 181 ? 25.086 -19.900 14.128 1.00 64.06 181 GLY A CA 1
ATOM 1499 C C . GLY A 1 181 ? 26.029 -19.443 13.006 1.00 64.06 181 GLY A C 1
ATOM 1500 O O . GLY A 1 181 ? 26.790 -18.504 13.211 1.00 64.06 181 GLY A O 1
ATOM 1501 N N . ASN A 1 182 ? 25.973 -20.079 11.836 1.00 66.50 182 ASN A N 1
ATOM 1502 C CA . ASN A 1 182 ? 26.695 -19.726 10.619 1.00 66.50 182 ASN A CA 1
ATOM 1503 C C . ASN A 1 182 ? 25.827 -19.064 9.533 1.00 66.50 182 ASN A C 1
ATOM 1505 O O . ASN A 1 182 ? 26.392 -18.541 8.575 1.00 66.50 182 ASN A O 1
ATOM 1509 N N . ASN A 1 183 ? 24.492 -19.065 9.642 1.00 69.50 183 ASN A N 1
ATOM 1510 C CA . ASN A 1 183 ? 23.632 -18.495 8.601 1.00 69.50 183 ASN A CA 1
ATOM 1511 C C . ASN A 1 183 ? 23.206 -17.057 8.920 1.00 69.50 183 ASN A C 1
ATOM 1513 O O . ASN A 1 183 ? 22.562 -16.777 9.931 1.00 69.50 183 ASN A O 1
ATOM 1517 N N . THR A 1 184 ? 23.524 -16.140 8.009 1.00 75.44 184 THR A N 1
ATOM 1518 C CA . THR A 1 184 ? 23.016 -14.767 8.014 1.00 75.44 184 THR A CA 1
ATOM 1519 C C . THR A 1 184 ? 21.506 -14.763 7.774 1.00 75.44 184 THR A C 1
ATOM 1521 O O . THR A 1 184 ? 21.009 -15.310 6.790 1.00 75.44 184 THR A O 1
ATOM 1524 N N . LEU A 1 185 ? 20.758 -14.136 8.683 1.00 73.38 185 LEU A N 1
ATOM 1525 C CA . LEU A 1 185 ? 19.324 -13.911 8.514 1.00 73.38 185 LEU A CA 1
ATOM 1526 C C . LEU A 1 185 ? 19.114 -12.683 7.621 1.00 73.38 185 LEU A C 1
ATOM 1528 O O . LEU A 1 185 ? 19.621 -11.602 7.922 1.00 73.38 185 LEU A O 1
ATOM 1532 N N . TYR A 1 186 ? 18.359 -12.846 6.535 1.00 79.50 186 TYR A N 1
ATOM 1533 C CA . TYR A 1 186 ? 18.009 -11.761 5.620 1.00 79.50 186 TYR A CA 1
ATOM 1534 C C . TYR A 1 186 ? 16.531 -11.404 5.749 1.00 79.50 186 TYR A C 1
ATOM 1536 O O . TYR A 1 186 ? 15.667 -12.280 5.723 1.00 79.50 186 TYR A O 1
ATOM 1544 N N . ASN A 1 187 ? 16.241 -10.105 5.808 1.00 80.81 187 ASN A N 1
ATOM 1545 C CA . ASN A 1 187 ? 14.893 -9.605 5.564 1.00 80.81 187 ASN A CA 1
ATOM 1546 C C . ASN A 1 187 ? 14.647 -9.626 4.052 1.00 80.81 187 ASN A C 1
ATOM 1548 O O . ASN A 1 187 ? 15.390 -8.996 3.298 1.00 80.81 187 ASN A O 1
ATOM 1552 N N . VAL A 1 188 ? 13.622 -10.352 3.609 1.00 82.69 188 VAL A N 1
ATOM 1553 C CA . VAL A 1 188 ? 13.280 -10.480 2.188 1.00 82.69 188 VAL A CA 1
ATOM 1554 C C . VAL A 1 188 ? 12.037 -9.648 1.891 1.00 82.69 188 VAL A C 1
ATOM 1556 O O . VAL A 1 188 ? 10.985 -9.867 2.484 1.00 82.69 188 VAL A O 1
ATOM 1559 N N . LEU A 1 189 ? 12.155 -8.714 0.947 1.00 87.56 189 LEU A N 1
ATOM 1560 C CA . LEU A 1 189 ? 11.028 -7.986 0.368 1.00 87.56 189 LEU A CA 1
ATOM 1561 C C . LEU A 1 189 ? 10.820 -8.471 -1.067 1.00 87.56 189 LEU A C 1
ATOM 1563 O O . LEU A 1 189 ? 11.694 -8.294 -1.914 1.00 87.56 189 LEU A O 1
ATOM 1567 N N . VAL A 1 190 ? 9.659 -9.065 -1.341 1.00 89.38 190 VAL A N 1
ATOM 1568 C CA . VAL A 1 190 ? 9.268 -9.483 -2.693 1.00 89.38 190 VAL A CA 1
ATOM 1569 C C . VAL A 1 190 ? 8.313 -8.445 -3.268 1.00 89.38 190 VAL A C 1
ATOM 1571 O O . VAL A 1 190 ? 7.270 -8.168 -2.683 1.00 89.38 190 VAL A O 1
ATOM 1574 N N . ILE A 1 191 ? 8.665 -7.876 -4.420 1.00 87.00 191 ILE A N 1
ATOM 1575 C CA . ILE A 1 191 ? 7.831 -6.912 -5.144 1.00 87.00 191 ILE A CA 1
ATOM 1576 C C . ILE A 1 191 ? 7.412 -7.554 -6.465 1.00 87.00 191 ILE A C 1
ATOM 1578 O O . ILE A 1 191 ? 8.254 -7.831 -7.317 1.00 87.00 191 ILE A O 1
ATOM 1582 N N . GLY A 1 192 ? 6.111 -7.789 -6.630 1.00 89.00 192 GLY A N 1
ATOM 1583 C CA . GLY A 1 192 ? 5.521 -8.251 -7.885 1.00 89.00 192 GLY A CA 1
ATOM 1584 C C . GLY A 1 192 ? 4.952 -7.078 -8.677 1.00 89.00 192 GLY A C 1
ATOM 1585 O O . GLY A 1 192 ? 4.146 -6.314 -8.152 1.00 89.00 192 GLY A O 1
ATOM 1586 N N . ILE A 1 193 ? 5.360 -6.936 -9.938 1.00 88.75 193 ILE A N 1
ATOM 1587 C CA . ILE A 1 193 ? 4.790 -5.959 -10.872 1.00 88.75 193 ILE A CA 1
ATOM 1588 C C . ILE A 1 193 ? 4.094 -6.751 -11.976 1.00 88.75 193 ILE A C 1
ATOM 1590 O O . ILE A 1 193 ? 4.754 -7.378 -12.803 1.00 88.75 193 ILE A O 1
ATOM 1594 N N . ASP A 1 194 ? 2.764 -6.742 -11.966 1.00 85.69 194 ASP A N 1
ATOM 1595 C CA . ASP A 1 194 ? 1.971 -7.441 -12.973 1.00 85.69 194 ASP A CA 1
ATOM 1596 C C . ASP A 1 194 ? 1.976 -6.672 -14.308 1.00 85.69 194 ASP A C 1
ATOM 1598 O O . ASP A 1 194 ? 1.986 -5.440 -14.348 1.00 85.69 194 ASP A O 1
ATOM 1602 N N . SER A 1 195 ? 1.951 -7.423 -15.410 1.00 86.62 195 SER A N 1
ATOM 1603 C CA . SER A 1 195 ? 1.614 -6.942 -16.752 1.00 86.62 195 SER A CA 1
ATOM 1604 C C . SER A 1 195 ? 2.545 -5.874 -17.344 1.00 86.62 195 SER A C 1
ATOM 1606 O O . SER A 1 195 ? 2.146 -5.090 -18.208 1.00 86.62 195 SER A O 1
ATOM 1608 N N . VAL A 1 196 ? 3.822 -5.863 -16.952 1.00 88.19 196 VAL A N 1
ATOM 1609 C CA . VAL A 1 196 ? 4.834 -4.992 -17.566 1.00 88.19 196 VAL A CA 1
ATOM 1610 C C . VAL A 1 196 ? 5.693 -5.782 -18.549 1.00 88.19 196 VAL A C 1
ATOM 1612 O O . VAL A 1 196 ? 6.420 -6.700 -18.179 1.00 88.19 196 VAL A O 1
ATOM 1615 N N . SER A 1 197 ? 5.649 -5.398 -19.829 1.00 88.75 197 SER A N 1
ATOM 1616 C CA . SER A 1 197 ? 6.592 -5.928 -20.819 1.00 88.75 197 SER A CA 1
ATOM 1617 C C . SER A 1 197 ? 8.014 -5.456 -20.518 1.00 88.75 197 SER A C 1
ATOM 1619 O O . SER A 1 197 ? 8.225 -4.324 -20.081 1.00 88.75 197 SER A O 1
ATOM 1621 N N . ARG A 1 198 ? 9.011 -6.282 -20.841 1.00 87.06 198 ARG A N 1
ATOM 1622 C CA . ARG A 1 198 ? 10.431 -5.950 -20.648 1.00 87.06 198 ARG A CA 1
ATOM 1623 C C . ARG A 1 198 ? 10.822 -4.600 -21.263 1.00 87.06 198 ARG A C 1
ATOM 1625 O O . ARG A 1 198 ? 11.465 -3.787 -20.609 1.00 87.06 198 ARG A O 1
ATOM 1632 N N . LEU A 1 199 ? 10.382 -4.323 -22.493 1.00 88.12 199 LEU A N 1
ATOM 1633 C CA . LEU A 1 199 ? 10.669 -3.046 -23.153 1.00 88.12 199 LEU A CA 1
ATOM 1634 C C . LEU A 1 199 ? 10.006 -1.860 -22.428 1.00 88.12 199 LEU A C 1
ATOM 1636 O O . LEU A 1 199 ? 10.585 -0.780 -22.362 1.00 88.12 199 LEU A O 1
ATOM 1640 N N . SER A 1 200 ? 8.808 -2.050 -21.863 1.00 86.94 200 SER A N 1
ATOM 1641 C CA . SER A 1 200 ? 8.154 -1.030 -21.031 1.00 86.94 200 SER A CA 1
ATOM 1642 C C . SER A 1 200 ? 8.901 -0.811 -19.716 1.00 86.94 200 SER A C 1
ATOM 1644 O O . SER A 1 200 ? 9.067 0.334 -19.306 1.00 86.94 200 SER A O 1
ATOM 1646 N N . PHE A 1 201 ? 9.406 -1.881 -19.095 1.00 87.62 201 PHE A N 1
ATOM 1647 C CA . PHE A 1 201 ? 10.209 -1.814 -17.875 1.00 87.62 201 PHE A CA 1
ATOM 1648 C C . PHE A 1 201 ? 11.480 -0.980 -18.080 1.00 87.62 201 PHE A C 1
ATOM 1650 O O . PHE A 1 201 ? 11.729 -0.056 -17.315 1.00 87.62 201 PHE A O 1
ATOM 1657 N N . ILE A 1 202 ? 12.220 -1.225 -19.169 1.00 86.94 202 ILE A N 1
ATOM 1658 C CA . ILE A 1 202 ? 13.427 -0.455 -19.518 1.00 86.94 202 ILE A CA 1
ATOM 1659 C C . ILE A 1 202 ? 13.111 1.038 -19.687 1.00 86.94 202 ILE A C 1
ATOM 1661 O O . ILE A 1 202 ? 13.838 1.890 -19.184 1.00 86.94 202 ILE A O 1
ATOM 1665 N N . ARG A 1 203 ? 12.013 1.367 -20.381 1.00 84.56 203 ARG A N 1
ATOM 1666 C CA . ARG A 1 203 ? 11.630 2.761 -20.656 1.00 84.56 203 ARG A CA 1
ATOM 1667 C C . ARG A 1 203 ? 11.109 3.506 -19.430 1.00 84.56 203 ARG A C 1
ATOM 1669 O O . ARG A 1 203 ? 11.444 4.667 -19.231 1.00 84.56 203 ARG A O 1
ATOM 1676 N N . ASN A 1 204 ? 10.225 2.868 -18.665 1.00 82.00 204 ASN A N 1
ATOM 1677 C CA . ASN A 1 204 ? 9.428 3.536 -17.635 1.00 82.00 204 ASN A CA 1
ATOM 1678 C C . ASN A 1 204 ? 9.997 3.356 -16.224 1.00 82.00 204 ASN A C 1
ATOM 1680 O O . ASN A 1 204 ? 9.674 4.147 -15.341 1.00 82.00 204 ASN A O 1
ATOM 1684 N N . LEU A 1 205 ? 10.847 2.347 -16.005 1.00 84.56 205 LEU A N 1
ATOM 1685 C CA . LEU A 1 205 ? 11.505 2.063 -14.725 1.00 84.56 205 LEU A CA 1
ATOM 1686 C C . LEU A 1 205 ? 13.038 2.025 -14.881 1.00 84.56 205 LEU A C 1
ATOM 1688 O O . LEU A 1 205 ? 13.692 1.063 -14.469 1.00 84.56 205 LEU A O 1
ATOM 1692 N N . PRO A 1 206 ? 13.649 3.093 -15.431 1.00 81.19 206 PRO A N 1
ATOM 1693 C CA . PRO A 1 206 ? 15.062 3.104 -15.796 1.00 81.19 206 PRO A CA 1
ATOM 1694 C C . PRO A 1 206 ? 16.006 2.870 -14.607 1.00 81.19 206 PRO A C 1
ATOM 1696 O O . PRO A 1 206 ? 17.066 2.271 -14.760 1.00 81.19 206 PRO A O 1
ATOM 1699 N N . LYS A 1 207 ? 15.620 3.314 -13.405 1.00 82.94 207 LYS A N 1
ATOM 1700 C CA . LYS A 1 207 ? 16.410 3.128 -12.177 1.00 82.94 207 LYS A CA 1
ATOM 1701 C C . LYS A 1 207 ? 16.375 1.700 -11.642 1.00 82.94 207 LYS A C 1
ATOM 1703 O O . LYS A 1 207 ? 17.278 1.331 -10.910 1.00 82.94 207 LYS A O 1
ATOM 1708 N N . THR A 1 208 ? 15.327 0.941 -11.958 1.00 85.81 208 THR A N 1
ATOM 1709 C CA . THR A 1 208 ? 15.164 -0.443 -11.493 1.00 85.81 208 THR A CA 1
ATOM 1710 C C . THR A 1 208 ? 15.844 -1.433 -12.436 1.00 85.81 208 THR A C 1
ATOM 1712 O O . THR A 1 208 ? 16.194 -2.525 -12.012 1.00 85.81 208 THR A O 1
ATOM 1715 N N . TYR A 1 209 ? 16.017 -1.076 -13.713 1.00 84.00 209 TYR A N 1
ATOM 1716 C CA . TYR A 1 209 ? 16.700 -1.937 -14.681 1.00 84.00 209 TYR A CA 1
ATOM 1717 C C . TYR A 1 209 ? 18.231 -1.928 -14.544 1.00 84.00 209 TYR A C 1
ATOM 1719 O O . TYR A 1 209 ? 18.857 -2.934 -14.866 1.00 84.00 209 TYR A O 1
ATOM 1727 N N . LYS A 1 210 ? 18.829 -0.806 -14.124 1.00 76.25 210 LYS A N 1
ATOM 1728 C CA . LYS A 1 210 ? 20.278 -0.700 -13.889 1.00 76.25 210 LYS A CA 1
ATOM 1729 C C . LYS A 1 210 ? 20.709 -1.456 -12.640 1.00 76.25 210 LYS A C 1
ATOM 1731 O O . LYS A 1 210 ? 21.822 -2.020 -12.687 1.00 76.25 210 LYS A O 1
#

pLDDT: mean 83.9, std 11.76, range [49.22, 97.25]

Mean predicted aligned error: 12.89 Å

Sequence (210 aa):
MFARSWKKWMVWVTFATSITTLILLHNSLRLSKSFFIENDFLYYDLNKEEPITKNQTCQLPRVHPFDPSILTYLTINKPINCKERFVTITFIDDDGFLRYNLTALKLLGYDVNKLQCSYQEIVRKDDFNVEFGESKKINVNGSQVRTEFIYVSCHNFVGIPFYSNVHCHIIPTKLSLPFDGNNTLYNVLVIGIDSVSRLSFIRNLPKTYK

Secondary structure (DSSP, 8-state):
--HHHHHHHHHHHHHHHHHHHHHHHHHHHHHHHHHHTT-GGGG--HHHHS---TT-SS------TT-TTTGGG---PPP------S---EEE-TTSEEEE-HHHHHHTT--GGG-EEEEEEEEE-SSS-EEE---EEPPTT-EE--SSEEEEEEE-TTS-EEEEEEEE------------TTPPP--------TT--HHHHHHH-HHHH-

Foldseek 3Di:
DPPVVVVVVVVVVVVVVVVVVVVVVVVVVVVVVVLPPPAPLVPPDCCVVPNDDPPDPDDDDRARLPHVVCVVVDDDDDDPDDDPPADDQWDADPQQWIEGPVVRCVVVVHDPVQKFKWKWAWADDDDPDIDTHDTGTADNVTDHDPHQKMKMFIAHPVRHTPDIDIDGDDDDDPPPDPCPVPDDDDDDDDDDDPDADPSNCCSPVVVVVD

Organism: Parasteatoda tepidariorum (NCBI:txid114398)

InterPro domains:
  IPR004245 Protein of unknown function DUF229 [PF02995] (77-210)
  IPR004245 Protein of unknown function DUF229 [PTHR10974] (25-210)